Protein AF-A0A437UBS1-F1 (afdb_monomer_lite)

Organism: NCBI:txid996

pLDDT: mean 84.74, std 11.19, range [44.41, 96.62]

Structure (mmCIF, N/CA/C/O backbone):
data_AF-A0A437UBS1-F1
#
_entry.id   AF-A0A437UBS1-F1
#
loop_
_atom_site.group_PDB
_atom_site.id
_atom_site.type_symbol
_atom_site.label_atom_id
_atom_site.label_alt_id
_atom_site.label_comp_id
_atom_site.label_asym_id
_atom_site.label_entity_id
_atom_site.label_seq_id
_atom_site.pdbx_PDB_ins_code
_atom_site.Cartn_x
_atom_site.Cartn_y
_atom_site.Cartn_z
_atom_site.occupancy
_atom_site.B_iso_or_equiv
_atom_site.auth_seq_id
_atom_site.auth_comp_id
_atom_site.auth_asym_id
_atom_site.auth_atom_id
_atom_site.pdbx_PDB_model_num
ATOM 1 N N . MET A 1 1 ? -18.150 -0.972 -16.207 1.00 44.41 1 MET A N 1
ATOM 2 C CA . MET A 1 1 ? -17.020 -0.491 -15.389 1.00 44.41 1 MET A CA 1
ATOM 3 C C . MET A 1 1 ? -16.031 -1.635 -15.371 1.00 44.41 1 MET A C 1
ATOM 5 O O . MET A 1 1 ? -16.352 -2.654 -14.771 1.00 44.41 1 MET A O 1
ATOM 9 N N . ASP A 1 2 ? -14.942 -1.537 -16.131 1.00 49.62 2 ASP A N 1
ATOM 10 C CA . ASP A 1 2 ? -13.986 -2.641 -16.235 1.00 49.62 2 ASP A CA 1
ATOM 11 C C . ASP A 1 2 ? -13.382 -2.960 -14.874 1.00 49.62 2 ASP A C 1
ATOM 13 O O . ASP A 1 2 ? -13.049 -2.069 -14.085 1.00 49.62 2 ASP A O 1
ATOM 17 N N . LYS A 1 3 ? -13.318 -4.257 -14.583 1.00 54.78 3 LYS A N 1
ATOM 18 C CA . LYS A 1 3 ? -12.815 -4.792 -13.327 1.00 54.78 3 LYS A CA 1
ATOM 19 C C . LYS A 1 3 ? -11.299 -4.609 -13.337 1.00 54.78 3 LYS A C 1
ATOM 21 O O . LYS A 1 3 ? -10.592 -5.377 -13.973 1.00 54.78 3 LYS A O 1
ATOM 26 N N . ARG A 1 4 ? -10.807 -3.549 -12.695 1.00 62.44 4 ARG A N 1
ATOM 27 C CA . ARG A 1 4 ? -9.366 -3.371 -12.484 1.00 62.44 4 ARG A CA 1
ATOM 28 C C . ARG A 1 4 ? -8.885 -4.481 -11.559 1.00 62.44 4 ARG A C 1
ATOM 30 O O . ARG A 1 4 ? -9.463 -4.675 -10.490 1.00 62.44 4 ARG A O 1
ATOM 37 N N . GLU A 1 5 ? -7.864 -5.210 -11.982 1.00 74.75 5 GLU A N 1
ATOM 38 C CA . GLU A 1 5 ? -7.166 -6.155 -11.116 1.00 74.75 5 GLU A CA 1
ATOM 39 C C . GLU A 1 5 ? -6.030 -5.412 -10.416 1.00 74.75 5 GLU A C 1
ATOM 41 O O . GLU A 1 5 ? -5.330 -4.616 -11.039 1.00 74.75 5 GLU A O 1
ATOM 46 N N . TYR A 1 6 ? -5.876 -5.638 -9.115 1.00 75.19 6 TYR A N 1
ATOM 47 C CA . TYR A 1 6 ? -4.902 -4.963 -8.253 1.00 75.19 6 TYR A CA 1
ATOM 48 C C . TYR A 1 6 ? -3.834 -5.961 -7.821 1.00 75.19 6 TYR A C 1
ATOM 50 O O . TYR A 1 6 ? -4.126 -7.154 -7.709 1.00 75.19 6 TYR A O 1
ATOM 58 N N . LEU A 1 7 ? -2.625 -5.488 -7.509 1.00 74.75 7 LEU A N 1
ATOM 59 C CA . LEU A 1 7 ? -1.619 -6.353 -6.899 1.00 74.75 7 LEU A CA 1
ATOM 60 C C . LEU A 1 7 ? -2.097 -6.716 -5.495 1.00 74.75 7 LEU A C 1
ATOM 62 O O . LEU A 1 7 ? -2.261 -5.853 -4.632 1.00 74.75 7 LEU A O 1
ATOM 66 N N . ILE A 1 8 ? -2.354 -8.008 -5.299 1.00 62.69 8 ILE A N 1
ATOM 67 C CA . ILE A 1 8 ? -2.944 -8.573 -4.078 1.00 62.69 8 ILE A CA 1
ATOM 68 C C . ILE A 1 8 ? -1.925 -8.608 -2.926 1.00 62.69 8 ILE A C 1
ATOM 70 O O . ILE A 1 8 ? -2.296 -8.713 -1.762 1.00 62.69 8 ILE A O 1
ATOM 74 N N . SER A 1 9 ? -0.628 -8.482 -3.228 1.00 60.72 9 SER A N 1
ATOM 75 C CA . SER A 1 9 ? 0.445 -8.621 -2.245 1.00 60.72 9 SER A CA 1
ATOM 76 C C . SER A 1 9 ? 1.370 -7.412 -2.222 1.00 60.72 9 SER A C 1
ATOM 78 O O . SER A 1 9 ? 2.429 -7.422 -2.847 1.00 60.72 9 SER A O 1
ATOM 80 N N . LEU A 1 10 ? 0.971 -6.392 -1.463 1.00 67.25 10 LEU A N 1
ATOM 81 C CA . LEU A 1 10 ? 1.843 -5.298 -1.055 1.00 67.25 10 LEU A CA 1
ATOM 82 C C . LEU A 1 10 ? 1.634 -5.012 0.436 1.00 67.25 10 LEU A C 1
ATOM 84 O O . LEU A 1 10 ? 0.562 -4.589 0.867 1.00 67.25 10 LEU A O 1
ATOM 88 N N . GLN A 1 11 ? 2.643 -5.327 1.246 1.00 75.31 11 GLN A N 1
ATOM 89 C CA . GLN A 1 11 ? 2.664 -5.021 2.675 1.00 75.31 11 GLN A CA 1
ATOM 90 C C . GLN A 1 11 ? 3.216 -3.611 2.860 1.00 75.31 11 GLN A C 1
ATOM 92 O O . GLN A 1 11 ? 4.390 -3.379 2.592 1.00 75.31 11 GLN A O 1
ATOM 97 N N . PHE A 1 12 ? 2.383 -2.676 3.312 1.00 74.38 12 PHE A N 1
ATOM 98 C CA . PHE A 1 12 ? 2.774 -1.277 3.495 1.00 74.38 12 PHE A CA 1
ATOM 99 C C . PHE A 1 12 ? 3.091 -0.963 4.946 1.00 74.38 12 PHE A C 1
ATOM 101 O O . PHE A 1 12 ? 2.362 -1.403 5.822 1.00 74.38 12 PHE A O 1
ATOM 108 N N . GLU A 1 13 ? 4.123 -0.163 5.203 1.00 73.06 13 GLU A N 1
ATOM 109 C CA . GLU A 1 13 ? 4.471 0.288 6.552 1.00 73.06 13 GLU A CA 1
ATOM 110 C C . GLU A 1 13 ? 4.975 1.747 6.542 1.00 73.06 13 GLU A C 1
ATOM 112 O O . GLU A 1 13 ? 5.774 2.127 5.696 1.00 73.06 13 GLU A O 1
ATOM 117 N N . GLN A 1 14 ? 4.556 2.567 7.512 1.00 76.25 14 GLN A N 1
ATOM 118 C CA . GLN A 1 14 ? 5.210 3.843 7.861 1.00 76.25 14 GLN A CA 1
ATOM 119 C C . GLN A 1 14 ? 5.395 4.862 6.714 1.00 76.25 14 GLN A C 1
ATOM 121 O O . GLN A 1 14 ? 6.512 5.194 6.312 1.00 76.25 14 GLN A O 1
ATOM 126 N N . GLY A 1 15 ? 4.302 5.447 6.232 1.00 84.31 15 GLY A N 1
ATOM 127 C CA . GLY A 1 15 ? 4.327 6.648 5.388 1.00 84.31 15 GLY A CA 1
ATOM 128 C C . GLY A 1 15 ? 4.458 6.394 3.887 1.00 84.31 15 GLY A C 1
ATOM 129 O O . GLY A 1 15 ? 4.705 7.336 3.133 1.00 84.31 15 GLY A O 1
ATOM 130 N N . TRP A 1 16 ? 4.288 5.149 3.430 1.00 90.00 16 TRP A N 1
ATOM 131 C CA . TRP A 1 16 ? 4.137 4.882 2.000 1.00 90.00 16 TRP A CA 1
ATOM 132 C C . TRP A 1 16 ? 2.814 5.442 1.495 1.00 90.00 16 TRP A C 1
ATOM 134 O O . TRP A 1 16 ? 1.737 5.083 1.974 1.00 90.00 16 TRP A O 1
ATOM 144 N N . LYS A 1 17 ? 2.907 6.299 0.484 1.00 90.69 17 LYS A N 1
ATOM 145 C CA . LYS A 1 17 ? 1.791 6.741 -0.331 1.00 90.69 17 LYS A CA 1
ATOM 146 C C . LYS A 1 17 ? 1.780 5.969 -1.638 1.00 90.69 17 LYS A C 1
ATOM 148 O O . LYS A 1 17 ? 2.776 5.958 -2.356 1.00 90.69 17 LYS A O 1
ATOM 153 N N . ILE A 1 18 ? 0.642 5.364 -1.949 1.00 90.25 18 ILE A N 1
ATOM 154 C CA . ILE A 1 18 ? 0.444 4.608 -3.186 1.00 90.25 18 ILE A CA 1
ATOM 155 C C . ILE A 1 18 ? -0.094 5.555 -4.238 1.00 90.25 18 ILE A C 1
ATOM 157 O O . ILE A 1 18 ? -1.171 6.118 -4.063 1.00 90.25 18 ILE A O 1
ATOM 161 N N . ASP A 1 19 ? 0.640 5.742 -5.325 1.00 89.25 19 ASP A N 1
ATOM 162 C CA . ASP A 1 19 ? 0.172 6.548 -6.450 1.00 89.25 19 ASP A CA 1
ATOM 163 C C . ASP A 1 19 ? -0.547 5.656 -7.468 1.00 89.25 19 ASP A C 1
ATOM 165 O O . ASP A 1 19 ? -1.624 6.019 -7.945 1.00 89.25 19 ASP A O 1
ATOM 169 N N . MET A 1 20 ? -0.028 4.448 -7.708 1.00 88.12 20 MET A N 1
ATOM 170 C CA . MET A 1 20 ? -0.647 3.452 -8.578 1.00 88.12 20 MET A CA 1
ATOM 171 C C . MET A 1 20 ? -0.427 2.028 -8.070 1.00 88.12 20 MET A C 1
ATOM 173 O O . MET A 1 20 ? 0.636 1.686 -7.563 1.00 88.12 20 MET A O 1
ATOM 177 N N . ASN A 1 21 ? -1.445 1.187 -8.231 1.00 87.19 21 ASN A N 1
ATOM 178 C CA . ASN A 1 21 ? -1.373 -0.240 -7.950 1.00 87.19 21 ASN A CA 1
ATOM 179 C C . ASN A 1 21 ? -2.379 -0.963 -8.850 1.00 87.19 21 ASN A C 1
ATOM 181 O O . ASN A 1 21 ? -3.559 -1.029 -8.517 1.00 87.19 21 ASN A O 1
ATOM 185 N N . SER A 1 22 ? -1.926 -1.453 -9.996 1.00 81.50 22 SER A N 1
ATOM 186 C CA . SER A 1 22 ? -2.753 -2.146 -10.981 1.00 81.50 22 SER A CA 1
ATOM 187 C C . SER A 1 22 ? -1.988 -3.367 -11.482 1.00 81.50 22 SER A C 1
ATOM 189 O O . SER A 1 22 ? -0.846 -3.248 -11.893 1.00 81.50 22 SER A O 1
ATOM 191 N N . TYR A 1 23 ? -2.607 -4.541 -11.448 1.00 72.44 23 TYR A N 1
ATOM 192 C CA . TYR A 1 23 ? -2.041 -5.777 -11.994 1.00 72.44 23 TYR A CA 1
ATOM 193 C C . TYR A 1 23 ? -2.319 -5.900 -13.496 1.00 72.44 23 TYR A C 1
ATOM 195 O O . TYR A 1 23 ? -1.406 -6.163 -14.264 1.00 72.44 23 TYR A O 1
ATOM 203 N N . ASN A 1 24 ? -3.560 -5.622 -13.913 1.00 62.94 24 ASN A N 1
ATOM 204 C CA . ASN A 1 24 ? -3.992 -5.658 -15.311 1.00 62.94 24 ASN A CA 1
ATOM 205 C C . ASN A 1 24 ? -4.890 -4.453 -15.601 1.00 62.94 24 ASN A C 1
ATOM 207 O O . ASN A 1 24 ? -6.094 -4.468 -15.330 1.00 62.94 24 ASN A O 1
ATOM 211 N N . SER A 1 25 ? -4.316 -3.378 -16.135 1.00 53.47 25 SER A N 1
ATOM 212 C CA . SER A 1 25 ? -5.080 -2.227 -16.619 1.00 53.47 25 SER A CA 1
ATOM 213 C C . SER A 1 25 ? -5.035 -2.175 -18.143 1.00 53.47 25 SER A C 1
ATOM 215 O O . SER A 1 25 ? -4.226 -1.436 -18.689 1.00 53.47 25 SER A O 1
ATOM 217 N N . PHE A 1 26 ? -5.928 -2.917 -18.820 1.00 53.31 26 PHE A N 1
ATOM 218 C CA . PHE A 1 26 ? -6.042 -2.932 -20.297 1.00 53.31 26 PHE A CA 1
ATOM 219 C C . PHE A 1 26 ? -4.741 -3.415 -20.988 1.00 53.31 26 PHE A C 1
ATOM 221 O O . PHE A 1 26 ? -3.836 -3.784 -20.244 1.00 53.31 26 PHE A O 1
ATOM 228 N N . PRO A 1 27 ? -4.634 -3.601 -22.330 1.00 61.06 27 PRO A N 1
ATOM 229 C CA . PRO A 1 27 ? -3.419 -4.202 -22.897 1.00 61.06 27 PRO A CA 1
ATOM 230 C C . PRO A 1 27 ? -2.190 -3.463 -22.374 1.00 61.06 27 PRO A C 1
ATOM 232 O O . PRO A 1 27 ? -2.113 -2.240 -22.486 1.00 61.06 27 PRO A O 1
ATOM 235 N N . ILE A 1 28 ? -1.297 -4.203 -21.716 1.00 68.50 28 ILE A N 1
ATOM 236 C CA . ILE A 1 28 ? -0.088 -3.626 -21.151 1.00 68.50 28 ILE A CA 1
ATOM 237 C C . ILE A 1 28 ? 0.795 -3.281 -22.345 1.00 68.50 28 ILE A C 1
ATOM 239 O O . ILE A 1 28 ? 1.229 -4.167 -23.077 1.00 68.50 28 ILE A O 1
ATOM 243 N N . PHE A 1 29 ? 0.966 -1.987 -22.589 1.00 79.62 29 PHE A N 1
ATOM 244 C CA . PHE A 1 29 ? 1.855 -1.491 -23.627 1.00 79.62 29 PHE A CA 1
ATOM 245 C C . PHE A 1 29 ? 3.274 -1.407 -23.081 1.00 79.62 29 PHE A C 1
ATOM 247 O O . PHE A 1 29 ? 3.468 -1.282 -21.869 1.00 79.62 29 PHE A O 1
ATOM 254 N N . ASP A 1 30 ? 4.249 -1.410 -23.978 1.00 86.31 30 ASP A N 1
ATOM 255 C CA . ASP A 1 30 ? 5.637 -1.157 -23.618 1.00 86.31 30 ASP A CA 1
ATOM 256 C C . ASP A 1 30 ? 5.762 0.135 -22.794 1.00 86.31 30 ASP A C 1
ATOM 258 O O . ASP A 1 30 ? 5.140 1.156 -23.112 1.00 86.31 30 ASP A O 1
ATOM 262 N N . ASN A 1 31 ? 6.600 0.098 -21.760 1.00 87.06 31 ASN A N 1
ATOM 263 C CA . ASN A 1 31 ? 6.844 1.185 -20.803 1.00 87.06 31 ASN A CA 1
ATOM 264 C C . ASN A 1 31 ? 5.610 1.580 -19.961 1.00 87.06 31 ASN A C 1
ATOM 266 O O . ASN A 1 31 ? 5.375 2.756 -19.658 1.00 87.06 31 ASN A O 1
ATOM 270 N N . THR A 1 32 ? 4.772 0.608 -19.586 1.00 88.62 32 THR A N 1
ATOM 271 C CA . THR A 1 32 ? 3.604 0.857 -18.724 1.00 88.62 32 THR A CA 1
ATOM 272 C C . THR A 1 32 ? 3.967 0.682 -17.257 1.00 88.62 32 THR A C 1
ATOM 274 O O . THR A 1 32 ? 4.249 -0.424 -16.802 1.00 88.62 32 THR A O 1
ATOM 277 N N . ILE A 1 33 ? 3.858 1.749 -16.465 1.00 90.12 33 ILE A N 1
ATOM 278 C CA . ILE A 1 33 ? 3.947 1.638 -15.006 1.00 90.12 33 ILE A CA 1
ATOM 279 C C . ILE A 1 33 ? 2.697 0.903 -14.495 1.00 90.12 33 ILE A C 1
ATOM 281 O O . ILE A 1 33 ? 1.567 1.295 -14.781 1.00 90.12 33 ILE A O 1
ATOM 285 N N . VAL A 1 34 ? 2.897 -0.156 -13.712 1.00 89.06 34 VAL A N 1
ATOM 286 C CA . VAL A 1 34 ? 1.828 -0.976 -13.108 1.00 89.06 34 VAL A CA 1
ATOM 287 C C . VAL A 1 34 ? 1.730 -0.759 -11.596 1.00 89.06 34 VAL A C 1
ATOM 289 O O . VAL A 1 34 ? 0.669 -0.900 -10.988 1.00 89.06 34 VAL A O 1
ATOM 292 N N . PHE A 1 35 ? 2.818 -0.310 -10.976 1.00 91.50 35 PHE A N 1
ATOM 293 C CA . PHE A 1 35 ? 2.859 0.047 -9.565 1.00 91.50 35 PHE A CA 1
ATOM 294 C C . PHE A 1 35 ? 3.728 1.277 -9.354 1.00 91.50 35 PHE A C 1
ATOM 296 O O . PHE A 1 35 ? 4.799 1.370 -9.942 1.00 91.50 35 PHE A O 1
ATOM 303 N N . SER A 1 36 ? 3.313 2.179 -8.470 1.00 92.56 36 SER A N 1
ATOM 304 C CA . SER A 1 36 ? 4.178 3.234 -7.956 1.00 92.56 36 SER A CA 1
ATOM 305 C C . SER A 1 36 ? 3.788 3.644 -6.540 1.00 92.56 36 SER A C 1
ATOM 307 O O . SER A 1 36 ? 2.608 3.783 -6.195 1.00 92.56 36 SER A O 1
ATOM 309 N N . ALA A 1 37 ? 4.803 3.858 -5.711 1.00 93.19 37 ALA A N 1
ATOM 310 C CA . ALA A 1 37 ? 4.652 4.350 -4.356 1.00 93.19 37 ALA A CA 1
ATOM 311 C C . ALA A 1 37 ? 5.827 5.243 -3.960 1.00 93.19 37 ALA A C 1
ATOM 313 O O . ALA A 1 37 ? 6.960 5.045 -4.397 1.00 93.19 37 ALA A O 1
ATOM 314 N N . ASN A 1 38 ? 5.568 6.203 -3.078 1.00 92.25 38 ASN A N 1
ATOM 315 C CA . ASN A 1 38 ? 6.581 7.095 -2.528 1.00 92.25 38 ASN A CA 1
ATOM 316 C C . ASN A 1 38 ? 6.497 7.145 -1.004 1.00 92.25 38 ASN A C 1
ATOM 318 O O . ASN A 1 38 ? 5.420 7.064 -0.422 1.00 92.25 38 ASN A O 1
ATOM 322 N N . ASN A 1 39 ? 7.642 7.311 -0.355 1.00 90.81 39 ASN A N 1
ATOM 323 C CA . ASN A 1 39 ? 7.745 7.540 1.073 1.00 90.81 39 ASN A CA 1
ATOM 324 C C . ASN A 1 39 ? 8.583 8.796 1.311 1.00 90.81 39 ASN A C 1
ATOM 326 O O . ASN A 1 39 ? 9.814 8.788 1.218 1.00 90.81 39 ASN A O 1
ATOM 330 N N . LYS A 1 40 ? 7.897 9.897 1.623 1.00 85.75 40 LYS A N 1
ATOM 331 C CA . LYS A 1 40 ? 8.523 11.212 1.815 1.00 85.75 40 LYS A CA 1
ATOM 332 C C . LYS A 1 40 ? 9.273 11.339 3.138 1.00 85.75 40 LYS A C 1
ATOM 334 O O . LYS A 1 40 ? 10.094 12.240 3.264 1.00 85.75 40 LYS A O 1
ATOM 339 N N . ILE A 1 41 ? 9.018 10.451 4.100 1.00 84.88 41 ILE A N 1
ATOM 340 C CA . ILE A 1 41 ? 9.704 10.443 5.399 1.00 84.88 41 ILE A CA 1
ATOM 341 C C . ILE A 1 41 ? 11.153 9.980 5.214 1.00 84.88 41 ILE A C 1
ATOM 343 O O . ILE A 1 41 ? 12.081 10.569 5.773 1.00 84.88 41 ILE A O 1
ATOM 347 N N . ILE A 1 42 ? 11.354 8.957 4.380 1.00 87.62 42 ILE A N 1
ATOM 348 C CA . ILE A 1 42 ? 12.677 8.375 4.108 1.00 87.62 42 ILE A CA 1
ATOM 349 C C . ILE A 1 42 ? 13.255 8.761 2.740 1.00 87.62 42 ILE A C 1
ATOM 351 O O . ILE A 1 42 ? 14.405 8.431 2.464 1.00 87.62 42 ILE A O 1
ATOM 355 N N . GLY A 1 43 ? 12.497 9.480 1.906 1.00 89.81 43 GLY A N 1
ATOM 356 C CA . GLY A 1 43 ? 12.943 9.971 0.599 1.00 89.81 43 GLY A CA 1
ATOM 357 C C . GLY A 1 43 ? 13.175 8.858 -0.408 1.00 89.81 43 GLY A C 1
ATOM 358 O O . GLY A 1 43 ? 14.225 8.818 -1.048 1.00 89.81 43 GLY A O 1
ATOM 359 N N . LYS A 1 44 ? 12.216 7.938 -0.514 1.00 92.44 44 LYS A N 1
ATOM 360 C CA . LYS A 1 44 ? 12.271 6.826 -1.464 1.00 92.44 44 LYS A CA 1
ATOM 361 C C . LYS A 1 44 ? 11.046 6.807 -2.358 1.00 92.44 44 LYS A C 1
ATOM 363 O O . LYS A 1 44 ? 9.945 7.092 -1.895 1.00 92.44 44 LYS A O 1
ATOM 368 N N . GLU A 1 45 ? 11.235 6.399 -3.601 1.00 94.44 45 GLU A N 1
ATOM 369 C CA . GLU A 1 45 ? 10.152 6.013 -4.504 1.00 94.44 45 GLU A CA 1
ATOM 370 C C . GLU A 1 45 ? 10.441 4.615 -5.048 1.00 94.44 45 GLU A C 1
ATOM 372 O O . GLU A 1 45 ? 11.596 4.226 -5.227 1.00 94.44 45 GLU A O 1
ATOM 377 N N . LEU A 1 46 ? 9.384 3.847 -5.275 1.00 94.44 46 LEU A N 1
ATOM 378 C CA . LEU A 1 46 ? 9.434 2.531 -5.894 1.00 94.44 46 LEU A CA 1
ATOM 379 C C . LEU A 1 46 ? 8.410 2.517 -7.014 1.00 94.44 46 LEU A C 1
ATOM 381 O O . LEU A 1 46 ? 7.283 2.972 -6.813 1.00 94.44 46 LEU A O 1
ATOM 385 N N . TYR A 1 47 ? 8.769 1.967 -8.165 1.00 93.81 47 TYR A N 1
ATOM 386 C CA . TYR A 1 47 ? 7.793 1.692 -9.210 1.00 93.81 47 TYR A CA 1
ATOM 387 C C . TYR A 1 47 ? 8.147 0.417 -9.964 1.00 93.81 47 TYR A C 1
ATOM 389 O O . TYR A 1 47 ? 9.313 0.030 -10.039 1.00 93.81 47 TYR A O 1
ATOM 397 N N . ILE A 1 48 ? 7.114 -0.250 -10.470 1.00 93.62 48 ILE A N 1
ATOM 398 C CA . ILE A 1 48 ? 7.255 -1.373 -11.389 1.00 93.62 48 ILE A CA 1
ATOM 399 C C . ILE A 1 48 ? 6.724 -0.925 -12.738 1.00 93.62 48 ILE A C 1
ATOM 401 O O . ILE A 1 48 ? 5.590 -0.447 -12.829 1.00 93.62 48 ILE A O 1
ATOM 405 N N . GLU A 1 49 ? 7.540 -1.118 -13.759 1.00 93.00 49 GLU A N 1
ATOM 406 C CA . GLU A 1 49 ? 7.210 -0.866 -15.153 1.00 93.00 49 GLU A CA 1
ATOM 407 C C . GLU A 1 49 ? 7.220 -2.179 -15.926 1.00 93.00 49 GLU A C 1
ATOM 409 O O . GLU A 1 49 ? 8.091 -3.015 -15.707 1.00 93.00 49 GLU A O 1
ATOM 414 N N . PHE A 1 50 ? 6.234 -2.387 -16.790 1.00 92.25 50 PHE A N 1
ATOM 415 C CA . PHE A 1 50 ? 6.319 -3.383 -17.845 1.00 92.25 50 PHE A CA 1
ATOM 416 C C . PHE A 1 50 ? 7.054 -2.764 -19.029 1.00 92.25 50 PHE A C 1
ATOM 418 O O . PHE A 1 50 ? 6.559 -1.812 -19.628 1.00 92.25 50 PHE A O 1
ATOM 425 N N . GLU A 1 51 ? 8.221 -3.309 -19.342 1.00 92.44 51 GLU A N 1
ATOM 426 C CA . GLU A 1 51 ? 9.107 -2.823 -20.393 1.00 92.44 51 GLU A CA 1
ATOM 427 C C . GLU A 1 51 ? 8.629 -3.305 -21.770 1.00 92.44 51 GLU A C 1
ATOM 429 O O . GLU A 1 51 ? 8.312 -2.484 -22.622 1.00 92.44 51 GLU A O 1
ATOM 434 N N . ASN A 1 52 ? 8.568 -4.626 -21.982 1.00 91.06 52 ASN A N 1
ATOM 435 C CA . ASN A 1 52 ? 8.069 -5.308 -23.187 1.00 91.06 52 ASN A CA 1
ATOM 436 C C . ASN A 1 52 ? 8.023 -6.835 -22.956 1.00 91.06 52 ASN A C 1
ATOM 438 O O . ASN A 1 52 ? 8.414 -7.319 -21.895 1.00 91.06 52 ASN A O 1
ATOM 442 N N . GLU A 1 53 ? 7.586 -7.619 -23.946 1.00 89.94 53 GLU A N 1
ATOM 443 C CA . GLU A 1 53 ? 7.491 -9.089 -23.838 1.00 89.94 53 GLU A CA 1
ATOM 444 C C . GLU A 1 53 ? 8.845 -9.816 -23.687 1.00 89.94 53 GLU A C 1
ATOM 446 O O . GLU A 1 53 ? 8.876 -10.933 -23.171 1.00 89.94 53 GLU A O 1
ATOM 451 N N . GLU A 1 54 ? 9.961 -9.215 -24.116 1.00 91.50 54 GLU A N 1
ATOM 452 C CA . GLU A 1 54 ? 11.294 -9.832 -24.025 1.00 91.50 54 GLU A CA 1
ATOM 453 C C . GLU A 1 54 ? 11.930 -9.639 -22.640 1.00 91.50 54 GLU A C 1
ATOM 455 O O . GLU A 1 54 ? 12.605 -10.536 -22.131 1.00 91.50 54 GLU A O 1
ATOM 460 N N . ILE A 1 55 ? 11.717 -8.471 -22.025 1.00 91.38 55 ILE A N 1
ATOM 461 C CA . ILE A 1 55 ? 12.299 -8.088 -20.730 1.00 91.38 55 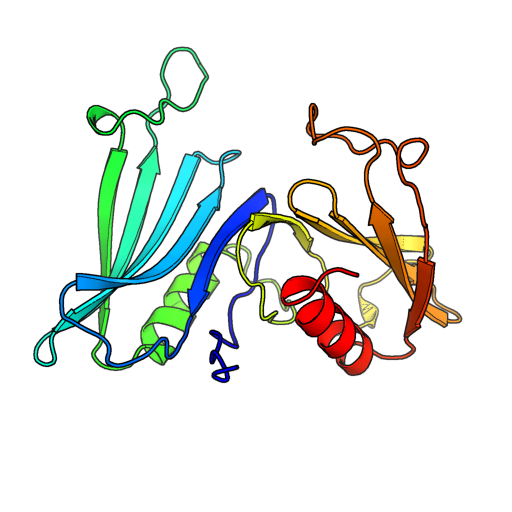ILE A CA 1
ATOM 462 C C . ILE A 1 55 ? 11.323 -8.348 -19.574 1.00 91.38 55 ILE A C 1
ATOM 464 O O . ILE A 1 55 ? 11.738 -8.738 -18.479 1.00 91.38 55 ILE A O 1
ATOM 468 N N . GLY A 1 56 ? 10.027 -8.160 -19.813 1.00 93.00 56 GLY A N 1
ATOM 469 C CA . GLY A 1 56 ? 8.971 -8.272 -18.817 1.00 93.00 56 GLY A CA 1
ATOM 470 C C . GLY A 1 56 ? 8.854 -7.029 -17.952 1.00 93.00 56 GLY A C 1
ATOM 471 O O . GLY A 1 56 ? 8.762 -5.911 -18.450 1.00 93.00 56 GLY A O 1
ATOM 472 N N . TYR A 1 57 ? 8.836 -7.231 -16.640 1.00 93.38 57 TYR A N 1
ATOM 473 C CA . TYR A 1 57 ? 8.685 -6.171 -15.657 1.00 93.38 57 TYR A CA 1
ATOM 474 C C . TYR A 1 57 ? 10.033 -5.785 -15.051 1.00 93.38 57 TYR A C 1
ATOM 476 O O . TYR A 1 57 ? 10.902 -6.632 -14.837 1.00 93.38 57 TYR A O 1
ATOM 484 N N . ILE A 1 58 ? 10.185 -4.516 -14.688 1.00 95.62 58 ILE A N 1
ATOM 485 C CA . ILE A 1 58 ? 11.363 -3.977 -14.015 1.00 95.62 58 ILE A CA 1
ATOM 486 C C . ILE A 1 58 ? 10.919 -3.240 -12.754 1.00 95.62 58 ILE A C 1
ATOM 488 O O . ILE A 1 58 ? 10.046 -2.377 -12.795 1.00 95.62 58 ILE A O 1
ATOM 492 N N . LEU A 1 59 ? 11.534 -3.579 -11.621 1.00 95.69 59 LEU A N 1
ATOM 493 C CA . LEU A 1 59 ? 11.386 -2.860 -10.359 1.00 95.69 59 LEU A CA 1
ATOM 494 C C . LEU A 1 59 ? 12.513 -1.836 -10.219 1.00 95.69 59 LEU A C 1
ATOM 496 O O . LEU A 1 59 ? 13.695 -2.193 -10.166 1.00 95.69 59 LEU A O 1
ATOM 500 N N . TYR A 1 60 ? 12.131 -0.576 -10.058 1.00 96.44 60 TYR A N 1
ATOM 501 C CA . TYR A 1 60 ? 13.037 0.533 -9.804 1.00 96.44 60 TYR A CA 1
ATOM 502 C C . TYR A 1 60 ? 12.920 1.035 -8.364 1.00 96.44 60 TYR A C 1
ATOM 504 O O . TYR A 1 60 ? 11.833 1.094 -7.787 1.00 96.44 60 TYR A O 1
ATOM 512 N N . GLU A 1 61 ? 14.056 1.441 -7.798 1.00 96.06 61 GLU A N 1
ATOM 513 C CA . GLU A 1 61 ? 14.163 2.190 -6.546 1.00 96.06 61 GLU A CA 1
ATOM 514 C C . GLU A 1 61 ? 14.822 3.536 -6.821 1.00 96.06 61 GLU A C 1
ATOM 516 O O . GLU A 1 61 ? 15.969 3.614 -7.269 1.00 96.06 61 GLU A O 1
ATOM 521 N N . ILE A 1 62 ? 14.098 4.606 -6.510 1.00 95.50 62 ILE A N 1
ATOM 522 C CA . ILE A 1 62 ? 14.594 5.970 -6.607 1.00 95.50 62 ILE A CA 1
ATOM 523 C C . ILE A 1 62 ? 14.920 6.461 -5.203 1.00 95.50 62 ILE A C 1
ATOM 525 O O . ILE A 1 62 ? 14.062 6.476 -4.317 1.00 95.50 62 ILE A O 1
ATOM 529 N N . LEU A 1 63 ? 16.160 6.903 -5.004 1.00 94.31 63 LEU A N 1
ATOM 530 C CA . LEU A 1 63 ? 16.569 7.607 -3.792 1.00 94.31 63 LEU A CA 1
ATOM 531 C C . LEU A 1 63 ? 16.547 9.113 -4.046 1.00 94.31 63 LEU A C 1
ATOM 533 O O . LEU A 1 63 ? 17.124 9.593 -5.023 1.00 94.31 63 LEU A O 1
ATOM 537 N N . ILE A 1 64 ? 15.912 9.859 -3.146 1.00 91.56 64 ILE A N 1
ATOM 538 C CA . ILE A 1 64 ? 15.770 11.309 -3.256 1.00 91.56 64 ILE A CA 1
ATOM 539 C C . ILE A 1 64 ? 16.849 11.983 -2.413 1.00 91.56 64 ILE A C 1
ATOM 541 O O . ILE A 1 64 ? 16.931 11.784 -1.196 1.00 91.56 64 ILE A O 1
ATOM 545 N N . ARG A 1 65 ? 17.687 12.804 -3.050 1.00 89.62 65 ARG A N 1
ATOM 546 C CA . ARG A 1 65 ? 18.726 13.559 -2.345 1.00 89.62 65 ARG A CA 1
ATOM 547 C C . ARG A 1 65 ? 18.111 14.595 -1.411 1.00 89.62 65 ARG A C 1
ATOM 549 O O . ARG A 1 65 ? 17.070 15.195 -1.684 1.00 89.62 65 ARG A O 1
ATOM 556 N N . ARG A 1 66 ? 18.800 14.821 -0.293 1.00 86.50 66 ARG A N 1
ATOM 557 C CA . ARG A 1 66 ? 18.494 15.927 0.612 1.00 86.50 66 ARG A CA 1
ATOM 558 C C . ARG A 1 66 ? 19.289 17.161 0.218 1.00 86.50 66 ARG A C 1
ATOM 560 O O . ARG A 1 66 ? 20.484 17.061 -0.040 1.00 86.50 66 ARG A O 1
ATOM 567 N N . ASP A 1 67 ? 18.627 18.304 0.266 1.00 83.38 67 ASP A N 1
ATOM 568 C CA . ASP A 1 67 ? 19.243 19.623 0.249 1.00 83.38 67 ASP A CA 1
ATOM 569 C C . ASP A 1 67 ? 18.681 20.435 1.423 1.00 83.38 67 ASP A C 1
ATOM 571 O O . ASP A 1 67 ? 17.480 20.399 1.695 1.00 83.38 67 ASP A O 1
ATOM 575 N N . ASN A 1 68 ? 19.549 21.113 2.176 1.00 83.62 68 ASN A N 1
ATOM 576 C CA . ASN A 1 68 ? 19.173 21.902 3.357 1.00 83.62 68 ASN A CA 1
ATOM 577 C C . ASN A 1 68 ? 18.195 21.178 4.313 1.00 83.62 68 ASN A C 1
ATOM 579 O O . ASN A 1 68 ? 17.170 21.728 4.720 1.00 83.62 68 ASN A O 1
ATOM 583 N N . PHE A 1 69 ? 18.508 19.922 4.657 1.00 81.00 69 PHE A N 1
ATOM 584 C CA . PHE A 1 69 ? 17.707 19.042 5.529 1.00 81.00 69 PHE A CA 1
ATOM 585 C C . PHE A 1 69 ? 16.303 18.678 5.012 1.00 81.00 69 PHE A C 1
ATOM 587 O O . PHE A 1 69 ? 15.519 18.082 5.750 1.00 81.00 69 PHE A O 1
ATOM 594 N N . LYS A 1 70 ? 15.984 18.967 3.748 1.00 82.44 70 LYS A N 1
ATOM 595 C CA . LYS A 1 70 ? 14.712 18.611 3.107 1.00 82.44 70 LYS A CA 1
ATOM 596 C C . LYS A 1 70 ? 14.964 17.725 1.895 1.00 82.44 70 LYS A C 1
ATOM 598 O O . LYS A 1 70 ? 15.997 17.842 1.246 1.00 82.44 70 LYS A O 1
ATOM 603 N N . PHE A 1 71 ? 14.035 16.826 1.583 1.00 83.69 71 PHE A N 1
ATOM 604 C CA . PHE A 1 71 ? 14.108 16.073 0.332 1.00 83.69 71 PHE A CA 1
ATOM 605 C C . PHE A 1 71 ? 13.846 17.005 -0.849 1.00 83.69 71 PHE A C 1
ATOM 607 O O . PHE A 1 71 ? 12.860 17.746 -0.850 1.00 83.69 71 PHE A O 1
ATOM 614 N N . ASN A 1 72 ? 14.743 16.975 -1.831 1.00 84.94 72 ASN A N 1
ATOM 615 C CA . ASN A 1 72 ? 14.604 17.722 -3.068 1.00 84.94 72 ASN A CA 1
ATOM 616 C C . ASN A 1 72 ? 13.978 16.809 -4.126 1.00 84.94 72 ASN A C 1
ATOM 618 O O . ASN A 1 72 ? 14.626 15.891 -4.615 1.00 84.94 72 ASN A O 1
ATOM 622 N N . PHE A 1 73 ? 12.714 17.059 -4.461 1.00 79.94 73 PHE A N 1
ATOM 623 C CA . PHE A 1 73 ? 11.942 16.230 -5.392 1.00 79.94 73 PHE A CA 1
ATOM 624 C C . PHE A 1 73 ? 12.156 16.604 -6.869 1.00 79.94 73 PHE A C 1
ATOM 626 O O . PHE A 1 73 ? 11.457 16.076 -7.730 1.00 79.94 73 PHE A O 1
ATOM 633 N N . ASN A 1 74 ? 13.107 17.492 -7.176 1.00 87.25 74 ASN A N 1
ATOM 634 C CA . ASN A 1 74 ? 13.504 17.781 -8.552 1.00 87.25 74 ASN A CA 1
ATOM 635 C C . ASN A 1 74 ? 14.162 16.550 -9.198 1.00 87.25 74 ASN A C 1
ATOM 637 O O . ASN A 1 74 ? 14.871 15.803 -8.523 1.00 87.25 74 ASN A O 1
ATOM 641 N N . GLU A 1 75 ? 13.996 16.383 -10.512 1.00 83.25 75 GLU A N 1
ATOM 642 C CA . GLU A 1 75 ? 14.532 15.231 -11.257 1.00 83.25 75 GLU A CA 1
ATOM 643 C C . GLU A 1 75 ? 16.047 15.044 -11.083 1.00 83.25 75 GLU A C 1
ATOM 645 O O . GLU A 1 75 ? 16.499 13.943 -10.786 1.00 83.25 75 GLU A O 1
ATOM 650 N N . ASP A 1 76 ? 16.836 16.122 -11.115 1.00 86.88 76 ASP A N 1
ATOM 651 C CA . ASP A 1 76 ? 18.299 16.054 -10.937 1.00 86.88 76 ASP A CA 1
ATOM 652 C C . ASP A 1 76 ? 18.737 15.553 -9.546 1.00 86.88 76 ASP A C 1
ATOM 654 O O . ASP A 1 76 ? 19.899 15.212 -9.313 1.00 86.88 76 ASP A O 1
ATOM 658 N N . SER A 1 77 ? 17.814 15.541 -8.581 1.00 85.81 77 SER A N 1
ATOM 659 C CA . SER A 1 77 ? 18.046 15.057 -7.216 1.00 85.81 77 SER A CA 1
ATOM 660 C C . SER A 1 77 ? 17.657 13.593 -7.025 1.00 85.81 77 SER A C 1
ATOM 662 O O . SER A 1 77 ? 17.853 13.052 -5.932 1.00 85.81 77 SER A O 1
ATOM 664 N N . ARG A 1 78 ? 17.133 12.940 -8.065 1.00 91.69 78 ARG A N 1
ATOM 665 C CA . ARG A 1 78 ? 16.717 11.540 -8.049 1.00 91.69 78 ARG A CA 1
ATOM 666 C C . ARG A 1 78 ? 17.860 10.642 -8.508 1.00 91.69 78 ARG A C 1
ATOM 668 O O . ARG A 1 78 ? 18.482 10.863 -9.541 1.00 91.69 78 ARG A O 1
ATOM 675 N N . ILE A 1 79 ? 18.146 9.611 -7.720 1.00 92.81 79 ILE A N 1
ATOM 676 C CA . ILE A 1 79 ? 19.097 8.557 -8.078 1.00 92.81 79 ILE A CA 1
ATOM 677 C C . ILE A 1 79 ? 18.287 7.311 -8.411 1.00 92.81 79 ILE A C 1
ATOM 679 O O . ILE A 1 79 ? 17.734 6.681 -7.509 1.00 92.81 79 ILE A O 1
ATOM 683 N N . TYR A 1 80 ? 18.230 6.978 -9.695 1.00 93.69 80 TYR A N 1
ATOM 684 C CA . TYR A 1 80 ? 17.506 5.825 -10.217 1.00 93.69 80 TYR A CA 1
ATOM 685 C C . TYR A 1 80 ? 18.358 4.561 -10.102 1.00 93.69 80 TYR A C 1
ATOM 687 O O . TYR A 1 80 ? 19.482 4.521 -10.601 1.00 93.69 80 TYR A O 1
ATOM 695 N N . ASN A 1 81 ? 17.816 3.524 -9.467 1.00 95.62 81 ASN A N 1
ATOM 696 C CA . ASN A 1 81 ? 18.446 2.213 -9.377 1.00 95.62 81 ASN A CA 1
ATOM 697 C C . ASN A 1 81 ? 17.486 1.143 -9.893 1.00 95.62 81 ASN A C 1
ATOM 699 O O . ASN A 1 81 ? 16.362 1.025 -9.406 1.00 95.62 81 ASN A O 1
ATOM 703 N N . THR A 1 82 ? 17.947 0.322 -10.831 1.00 96.06 82 THR A N 1
ATOM 704 C CA . THR A 1 82 ? 17.259 -0.923 -11.182 1.00 96.06 82 THR A CA 1
ATOM 705 C C . THR A 1 82 ? 17.513 -1.943 -10.078 1.00 96.06 82 THR A C 1
ATOM 707 O O . THR A 1 82 ? 18.661 -2.273 -9.784 1.00 96.06 82 THR A O 1
ATOM 710 N N . VAL A 1 83 ? 16.446 -2.429 -9.444 1.00 95.75 83 VAL A N 1
ATOM 711 C CA . VAL A 1 83 ? 16.536 -3.419 -8.361 1.00 95.75 83 VAL A CA 1
ATOM 712 C C . VAL A 1 83 ? 16.546 -4.829 -8.936 1.00 95.75 83 VAL A C 1
ATOM 714 O O . VAL A 1 83 ? 17.372 -5.651 -8.546 1.00 95.75 83 VAL A O 1
ATOM 717 N N . SER A 1 84 ? 15.617 -5.112 -9.845 1.00 94.75 84 SER A N 1
ATOM 718 C CA . SER A 1 84 ? 15.464 -6.417 -10.486 1.00 94.75 84 SER A CA 1
ATOM 719 C C . SER A 1 84 ? 14.544 -6.313 -11.697 1.00 94.75 84 SER A C 1
ATOM 721 O O . SER A 1 84 ? 13.691 -5.427 -11.743 1.00 94.75 84 SER A O 1
ATOM 723 N N . SER A 1 85 ? 14.665 -7.258 -12.622 1.00 95.31 85 SER A N 1
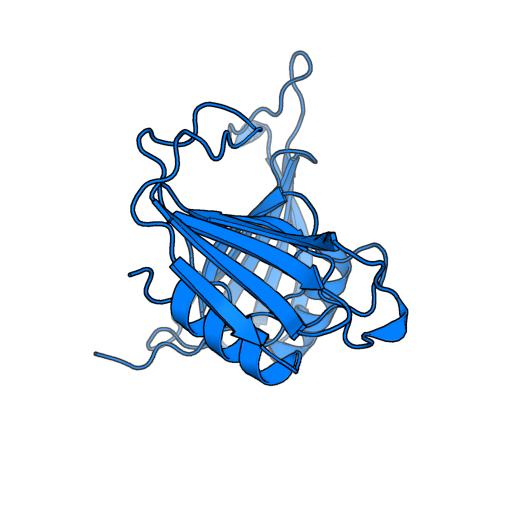ATOM 724 C CA . SER A 1 85 ? 13.709 -7.490 -13.703 1.00 95.31 85 SER A CA 1
ATOM 725 C C . SER A 1 85 ? 13.270 -8.953 -13.719 1.00 95.31 85 SER A C 1
ATOM 727 O O . SER A 1 85 ? 14.029 -9.831 -13.304 1.00 95.31 85 SER A O 1
ATOM 729 N N . ASP A 1 86 ? 12.033 -9.208 -14.137 1.00 94.19 86 ASP A N 1
ATOM 730 C CA . ASP A 1 86 ? 11.477 -10.555 -14.267 1.00 94.19 86 ASP A CA 1
ATOM 731 C C . ASP A 1 86 ? 10.286 -10.550 -15.238 1.00 94.19 86 ASP A C 1
ATOM 733 O O . ASP A 1 86 ? 9.472 -9.625 -15.234 1.00 94.19 86 ASP A O 1
ATOM 737 N N . LEU A 1 87 ? 10.142 -11.613 -16.030 1.00 91.44 87 LEU A N 1
ATOM 738 C CA . LEU A 1 87 ? 8.957 -11.840 -16.866 1.00 91.44 87 LEU A CA 1
ATOM 739 C C . LEU A 1 87 ? 7.702 -12.086 -16.017 1.00 91.44 87 LEU A C 1
ATOM 741 O O . LEU A 1 87 ? 6.587 -11.798 -16.446 1.00 91.44 87 LEU A O 1
ATOM 745 N N . ASN A 1 88 ? 7.876 -12.612 -14.804 1.00 87.56 88 ASN A N 1
ATOM 746 C CA . ASN A 1 88 ? 6.814 -12.858 -13.848 1.00 87.56 88 ASN A CA 1
ATOM 747 C C . ASN A 1 88 ? 6.778 -11.771 -12.764 1.00 87.56 88 ASN A C 1
ATOM 749 O O . ASN A 1 88 ? 7.617 -11.722 -11.859 1.00 87.56 88 ASN A O 1
ATOM 753 N N . LEU A 1 89 ? 5.723 -10.959 -12.802 1.00 86.56 89 LEU A N 1
ATOM 754 C CA . LEU A 1 89 ? 5.467 -9.901 -11.832 1.00 86.56 89 LEU A CA 1
ATOM 755 C C . LEU A 1 89 ? 5.459 -10.398 -10.374 1.00 86.56 89 LEU A C 1
ATOM 757 O O . LEU A 1 89 ? 5.971 -9.704 -9.496 1.00 86.56 89 LEU A O 1
ATOM 761 N N . ASP A 1 90 ? 4.976 -11.613 -10.096 1.00 85.00 90 ASP A N 1
ATOM 762 C CA . ASP A 1 90 ? 4.915 -12.163 -8.732 1.00 85.00 90 ASP A CA 1
ATOM 763 C C . ASP A 1 90 ? 6.297 -12.293 -8.075 1.00 85.00 90 ASP A C 1
ATOM 765 O O . ASP A 1 90 ? 6.432 -12.194 -6.849 1.00 85.00 90 ASP A O 1
ATOM 769 N N . ASN A 1 91 ? 7.348 -12.496 -8.872 1.00 87.00 91 ASN A N 1
ATOM 770 C CA . ASN A 1 91 ? 8.714 -12.533 -8.361 1.00 87.00 91 ASN A CA 1
ATOM 771 C C . ASN A 1 91 ? 9.180 -11.140 -7.930 1.00 87.00 91 ASN A C 1
ATOM 773 O O . ASN A 1 91 ? 9.781 -11.001 -6.860 1.00 87.00 91 ASN A O 1
ATOM 777 N N . LEU A 1 92 ? 8.834 -10.099 -8.695 1.00 89.75 92 LEU A N 1
ATOM 778 C CA . LEU A 1 92 ? 9.115 -8.717 -8.310 1.00 89.75 92 LEU A CA 1
ATOM 779 C C . LEU A 1 92 ? 8.315 -8.291 -7.082 1.00 89.75 92 LEU A C 1
ATOM 781 O O . LEU A 1 92 ? 8.853 -7.566 -6.248 1.00 89.75 92 LEU A O 1
ATOM 785 N N . LEU A 1 93 ? 7.082 -8.779 -6.908 1.00 86.62 93 LEU A N 1
ATOM 786 C CA . LEU A 1 93 ? 6.270 -8.473 -5.725 1.00 86.62 93 LEU A CA 1
ATOM 787 C C . LEU A 1 93 ? 6.931 -8.935 -4.427 1.00 86.62 93 LEU A C 1
ATOM 789 O O . LEU A 1 93 ? 6.879 -8.228 -3.423 1.00 86.62 93 LEU A O 1
ATOM 793 N N . LYS A 1 94 ? 7.618 -10.082 -4.427 1.00 86.12 94 LYS A N 1
ATOM 794 C CA . LYS A 1 94 ? 8.386 -10.539 -3.255 1.00 86.12 94 LYS A CA 1
ATOM 795 C C . LYS A 1 94 ? 9.516 -9.566 -2.910 1.00 86.12 94 LYS A C 1
ATOM 797 O O . LYS A 1 94 ? 9.724 -9.260 -1.736 1.00 86.12 94 LYS A O 1
ATOM 802 N N . THR A 1 95 ? 10.233 -9.070 -3.916 1.00 89.81 95 THR A N 1
ATOM 803 C CA . THR A 1 95 ? 11.310 -8.083 -3.734 1.00 89.81 95 THR A CA 1
ATOM 804 C C . THR A 1 95 ? 10.758 -6.733 -3.284 1.00 89.81 95 THR A C 1
ATOM 806 O O . THR A 1 95 ? 11.278 -6.135 -2.342 1.00 89.81 95 THR A O 1
ATOM 809 N N . LEU A 1 96 ? 9.669 -6.282 -3.904 1.00 89.88 96 LEU A N 1
ATOM 810 C CA . LEU A 1 96 ? 8.967 -5.054 -3.557 1.00 89.88 96 LEU A CA 1
ATOM 811 C C . LEU A 1 96 ? 8.466 -5.089 -2.107 1.00 89.88 96 LEU A C 1
ATOM 813 O O . LEU A 1 96 ? 8.718 -4.153 -1.351 1.00 89.88 96 LEU A O 1
ATOM 817 N N . ASN A 1 97 ? 7.862 -6.200 -1.680 1.00 87.31 97 ASN A N 1
ATOM 818 C CA . ASN A 1 97 ? 7.433 -6.398 -0.295 1.00 87.31 97 ASN A CA 1
ATOM 819 C C . ASN A 1 97 ? 8.590 -6.249 0.694 1.00 87.31 97 ASN A C 1
ATOM 821 O O . ASN A 1 97 ? 8.444 -5.542 1.682 1.00 87.31 97 ASN A O 1
ATOM 825 N N . LYS A 1 98 ? 9.768 -6.817 0.409 1.00 86.75 98 LYS A N 1
ATOM 826 C CA . LYS A 1 98 ? 10.953 -6.633 1.266 1.00 86.75 98 LYS A CA 1
ATOM 827 C C . LYS A 1 98 ? 11.454 -5.188 1.310 1.00 86.75 98 LYS A C 1
ATOM 829 O O . LYS A 1 98 ? 12.052 -4.779 2.299 1.00 86.75 98 LYS A O 1
ATOM 834 N N . LYS A 1 99 ? 11.258 -4.411 0.241 1.00 88.81 99 LYS A N 1
ATOM 835 C CA . LYS A 1 99 ? 11.641 -2.991 0.205 1.00 88.81 99 LYS A CA 1
ATOM 836 C C . LY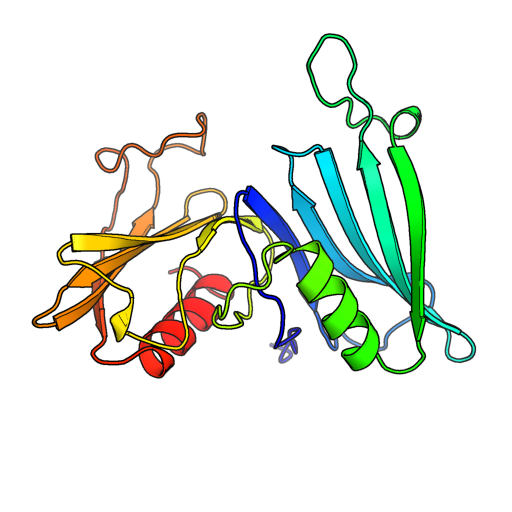S A 1 99 ? 10.695 -2.115 1.027 1.00 88.81 99 LYS A C 1
ATOM 838 O O . LYS A 1 99 ? 11.154 -1.151 1.639 1.00 88.81 99 LYS A O 1
ATOM 843 N N . ILE A 1 100 ? 9.405 -2.446 1.036 1.00 87.56 100 ILE A N 1
ATOM 844 C CA . ILE A 1 100 ? 8.362 -1.680 1.728 1.00 87.56 100 ILE A CA 1
ATOM 845 C C . ILE A 1 100 ? 8.230 -2.116 3.200 1.00 87.56 100 ILE A C 1
ATOM 847 O O . ILE A 1 100 ? 8.196 -1.253 4.074 1.00 87.56 100 ILE A O 1
ATOM 851 N N . ASN A 1 101 ? 8.238 -3.423 3.477 1.00 85.50 101 ASN A N 1
ATOM 852 C CA . ASN A 1 101 ? 8.239 -4.050 4.804 1.00 85.50 101 ASN A CA 1
ATOM 853 C C . ASN A 1 101 ? 9.646 -4.583 5.141 1.00 85.50 101 ASN A C 1
ATOM 855 O O . ASN A 1 101 ? 9.899 -5.786 5.213 1.00 85.50 101 ASN A O 1
ATOM 859 N N . TYR A 1 102 ? 10.598 -3.667 5.306 1.00 78.06 102 TYR A N 1
ATOM 860 C CA . TYR A 1 102 ? 12.015 -4.005 5.491 1.00 78.06 102 TYR A CA 1
ATOM 861 C C . TYR A 1 102 ? 12.331 -4.671 6.842 1.00 78.06 102 TYR A C 1
ATOM 863 O O . TYR A 1 102 ? 13.409 -5.242 7.001 1.00 78.06 102 TYR A O 1
ATOM 871 N N . ASN A 1 103 ? 11.405 -4.610 7.801 1.00 81.69 103 ASN A N 1
ATOM 872 C CA . ASN A 1 103 ? 11.516 -5.265 9.105 1.00 81.69 103 ASN A CA 1
ATOM 873 C C . ASN A 1 103 ? 11.014 -6.722 9.091 1.00 81.69 103 ASN A C 1
ATOM 875 O O . ASN A 1 103 ? 11.023 -7.365 10.138 1.00 81.69 103 ASN A O 1
ATOM 879 N N . ASP A 1 104 ? 10.565 -7.229 7.933 1.00 81.62 104 ASP A N 1
ATOM 880 C CA . ASP A 1 104 ? 10.014 -8.582 7.749 1.00 81.62 104 ASP A CA 1
ATOM 881 C C . ASP A 1 104 ? 8.898 -8.913 8.757 1.00 81.62 104 ASP A C 1
ATOM 883 O O . ASP A 1 104 ? 8.784 -10.015 9.298 1.00 81.62 104 ASP A O 1
ATOM 887 N N . LEU A 1 105 ? 8.063 -7.911 9.048 1.00 84.06 105 LEU A N 1
ATOM 888 C CA . LEU A 1 105 ? 6.927 -8.074 9.944 1.00 84.06 105 LEU A CA 1
ATOM 889 C C . LEU A 1 105 ? 5.895 -9.002 9.296 1.00 84.06 105 LEU A C 1
ATOM 891 O O . LEU A 1 105 ? 5.632 -8.917 8.095 1.00 84.06 105 LEU A O 1
ATOM 895 N N . ASN A 1 106 ? 5.242 -9.858 10.088 1.00 86.06 106 ASN A N 1
ATOM 896 C CA . ASN A 1 106 ? 4.199 -10.768 9.597 1.00 86.06 106 ASN A CA 1
ATOM 897 C C . ASN A 1 106 ? 2.855 -10.044 9.369 1.00 86.06 106 ASN A C 1
ATOM 899 O O . ASN A 1 106 ? 1.834 -10.377 9.979 1.00 86.06 106 ASN A O 1
ATOM 903 N N . LEU A 1 107 ? 2.886 -9.015 8.524 1.00 85.94 107 LEU A N 1
ATOM 904 C CA . LEU A 1 107 ? 1.755 -8.162 8.196 1.00 85.94 107 LEU A CA 1
ATOM 905 C C . LEU A 1 107 ? 0.820 -8.833 7.189 1.00 85.94 107 LEU A C 1
ATOM 907 O O . LEU A 1 107 ? 1.206 -9.679 6.371 1.00 85.94 107 LEU A O 1
ATOM 911 N N . VAL A 1 108 ? -0.430 -8.411 7.232 1.00 85.62 108 VAL A N 1
ATOM 912 C CA . VAL A 1 108 ? -1.449 -8.728 6.249 1.00 85.62 108 VAL A CA 1
ATOM 913 C C . VAL A 1 108 ? -1.178 -7.908 4.987 1.00 85.62 108 VAL A C 1
ATOM 915 O O . VAL A 1 108 ? -0.828 -6.728 5.053 1.00 85.62 108 VAL A O 1
ATOM 918 N N . GLY A 1 109 ? -1.275 -8.560 3.828 1.00 80.88 109 GLY A N 1
ATOM 919 C CA . GLY A 1 109 ? -1.217 -7.873 2.539 1.00 80.88 109 GLY A CA 1
ATOM 920 C C . GLY A 1 109 ? -2.539 -7.160 2.273 1.00 80.88 109 GLY A C 1
ATOM 921 O O . GLY A 1 109 ? -3.588 -7.698 2.614 1.00 80.88 109 GLY A O 1
ATOM 922 N N . LEU A 1 110 ? -2.481 -5.966 1.683 1.00 83.31 110 LEU A N 1
ATOM 923 C CA . LEU A 1 110 ? -3.665 -5.161 1.386 1.00 83.31 110 LEU A CA 1
ATOM 924 C C . LEU A 1 110 ? -3.640 -4.681 -0.063 1.00 83.31 110 LEU A C 1
ATOM 926 O O . LEU A 1 110 ? -2.644 -4.115 -0.525 1.00 83.31 110 LEU A O 1
ATOM 930 N N . LYS A 1 111 ? -4.773 -4.793 -0.755 1.00 85.31 111 LYS A N 1
ATOM 931 C CA . LYS A 1 111 ? -5.016 -4.064 -2.004 1.00 85.31 111 LYS A CA 1
ATOM 932 C C . LYS A 1 111 ? -5.361 -2.615 -1.689 1.00 85.31 111 LYS A C 1
ATOM 934 O O . LYS A 1 111 ? -6.492 -2.271 -1.360 1.00 85.31 111 LYS A O 1
ATOM 939 N N . VAL A 1 112 ? -4.364 -1.751 -1.831 1.00 84.88 112 VAL A N 1
ATOM 940 C CA . VAL A 1 112 ? -4.532 -0.298 -1.727 1.00 84.88 112 VAL A CA 1
ATOM 941 C C . VAL A 1 112 ? -4.420 0.307 -3.117 1.00 84.88 112 VAL A C 1
ATOM 943 O O . VAL A 1 112 ? -3.433 0.065 -3.812 1.00 84.88 112 VAL A O 1
ATOM 946 N N . TYR A 1 113 ? -5.404 1.108 -3.522 1.00 82.75 113 TYR A N 1
ATOM 947 C CA . TYR A 1 113 ? -5.399 1.781 -4.818 1.00 82.75 113 TYR A CA 1
ATOM 948 C C . TYR A 1 113 ? -5.319 3.295 -4.656 1.00 82.75 113 TYR A C 1
ATOM 950 O O . TYR A 1 113 ? -6.279 3.877 -4.173 1.00 82.75 113 TYR A O 1
ATOM 958 N N . GLY A 1 114 ? -4.228 3.904 -5.135 1.00 81.25 114 GLY A N 1
ATOM 959 C CA . GLY A 1 114 ? -4.091 5.336 -5.444 1.00 81.25 114 GLY A CA 1
ATOM 960 C C . GLY A 1 114 ? -4.372 6.342 -4.313 1.00 81.25 114 GLY A C 1
ATOM 961 O O . GLY A 1 114 ? -5.340 6.258 -3.574 1.00 81.25 114 GLY A O 1
ATOM 962 N N . GLY A 1 115 ? -3.561 7.387 -4.187 1.00 85.12 115 GLY A N 1
ATOM 963 C CA . GLY A 1 115 ? -3.801 8.526 -3.290 1.00 85.12 115 GLY A CA 1
ATOM 964 C C . GLY A 1 115 ? -3.799 8.232 -1.782 1.00 85.12 115 GLY A C 1
ATOM 965 O O . GLY A 1 115 ? -3.828 9.184 -1.004 1.00 85.12 115 GLY A O 1
ATOM 966 N N . TRP A 1 116 ? -3.746 6.968 -1.365 1.00 89.88 116 TRP A N 1
ATOM 967 C CA . TRP A 1 116 ? -3.709 6.563 0.035 1.00 89.88 116 TRP A CA 1
ATOM 968 C C . TRP A 1 116 ? -2.289 6.584 0.574 1.00 89.88 116 TRP A C 1
ATOM 970 O O . TRP A 1 116 ? -1.393 5.941 0.033 1.00 89.88 116 TRP A O 1
ATOM 980 N N . GLU A 1 117 ? -2.109 7.322 1.658 1.00 89.56 117 GLU A N 1
ATOM 981 C CA . GLU A 1 117 ? -0.925 7.322 2.500 1.00 89.56 117 GLU A CA 1
ATOM 982 C C . GLU A 1 117 ? -1.195 6.437 3.716 1.00 89.56 117 GLU A C 1
ATOM 984 O O . GLU A 1 117 ? -2.107 6.709 4.502 1.00 89.56 117 GLU A O 1
ATOM 989 N N . ILE A 1 118 ? -0.410 5.371 3.852 1.00 89.56 118 ILE A N 1
ATOM 990 C CA . ILE A 1 118 ? -0.477 4.434 4.971 1.00 89.56 118 ILE A CA 1
ATOM 991 C C . ILE A 1 118 ? 0.431 4.964 6.074 1.00 89.56 118 ILE A C 1
ATOM 993 O O . ILE A 1 118 ? 1.646 4.796 6.019 1.00 89.56 118 ILE A O 1
ATOM 997 N N . ILE A 1 119 ? -0.146 5.633 7.067 1.00 87.69 119 ILE A N 1
ATOM 998 C CA . ILE A 1 119 ? 0.609 6.247 8.167 1.00 87.69 119 ILE A CA 1
ATOM 999 C C . ILE A 1 119 ? 1.086 5.168 9.140 1.00 87.69 119 ILE A C 1
ATOM 1001 O O . ILE A 1 119 ? 2.252 5.153 9.531 1.00 87.69 119 ILE A O 1
ATOM 1005 N N . LEU A 1 120 ? 0.193 4.243 9.493 1.00 87.50 120 LEU A N 1
ATOM 1006 C CA . LEU A 1 120 ? 0.482 3.115 10.368 1.00 87.50 120 LEU A CA 1
ATOM 1007 C C . LEU A 1 120 ? -0.120 1.845 9.780 1.00 87.50 120 LEU A C 1
ATOM 1009 O O . LEU A 1 120 ? -1.282 1.833 9.385 1.00 87.50 120 LEU A O 1
ATOM 1013 N N . ASN A 1 121 ? 0.652 0.764 9.800 1.00 88.75 121 ASN A N 1
ATOM 1014 C CA . ASN A 1 121 ? 0.133 -0.570 9.556 1.00 88.75 121 ASN A CA 1
ATOM 1015 C C . ASN A 1 121 ? 0.801 -1.561 10.504 1.00 88.75 121 ASN A C 1
ATOM 1017 O O . ASN A 1 121 ? 1.994 -1.836 10.404 1.00 88.75 121 ASN A O 1
ATOM 1021 N N . ARG A 1 122 ? 0.004 -2.088 11.423 1.00 88.62 122 ARG A N 1
ATOM 1022 C CA . ARG A 1 122 ? 0.347 -3.173 12.337 1.00 88.62 122 ARG A CA 1
ATOM 1023 C C . ARG A 1 122 ? -0.669 -4.295 12.236 1.00 88.62 122 ARG A C 1
ATOM 1025 O O . ARG A 1 122 ? -0.847 -5.021 13.201 1.00 88.62 122 ARG A O 1
ATOM 1032 N N . LEU A 1 123 ? -1.332 -4.450 11.092 1.00 88.94 123 LEU A N 1
ATOM 1033 C CA . LEU A 1 123 ? -2.240 -5.566 10.861 1.00 88.94 123 LEU A CA 1
ATOM 1034 C C . LEU A 1 123 ? -1.420 -6.850 10.718 1.00 88.94 123 LEU A C 1
ATOM 1036 O O . LEU A 1 123 ? -1.117 -7.290 9.619 1.00 88.94 123 LEU A O 1
ATOM 1040 N N . TYR A 1 124 ? -1.004 -7.437 11.833 1.00 88.38 124 TYR A N 1
ATOM 1041 C CA . TYR A 1 124 ? -0.396 -8.755 11.907 1.00 88.38 124 TYR A CA 1
ATOM 1042 C C . TYR A 1 124 ? -1.421 -9.843 11.618 1.00 88.38 124 TYR A C 1
ATOM 1044 O O . TYR A 1 124 ? -2.554 -9.789 12.097 1.00 88.38 124 TYR A O 1
ATOM 1052 N N . LYS A 1 125 ? -0.986 -10.899 10.925 1.00 83.56 125 LYS A N 1
ATOM 1053 C CA . LYS A 1 125 ? -1.824 -12.087 10.686 1.00 83.56 125 LYS A CA 1
ATOM 1054 C C . LYS A 1 125 ? -2.246 -12.801 11.977 1.00 83.56 125 LYS A C 1
ATOM 1056 O O . LYS A 1 125 ? -3.238 -13.517 11.975 1.00 83.56 125 LYS A O 1
ATOM 1061 N N . SER A 1 126 ? -1.483 -12.640 13.062 1.00 81.50 126 SER A N 1
ATOM 1062 C CA . SER A 1 126 ? -1.790 -13.212 14.377 1.00 81.50 126 SER A CA 1
ATOM 1063 C C . SER A 1 126 ? -2.286 -12.136 15.342 1.00 81.50 126 SER A C 1
ATOM 1065 O O . SER A 1 126 ? -1.598 -11.141 15.564 1.00 81.50 126 SER A O 1
ATOM 1067 N N . ILE A 1 127 ? -3.445 -12.382 15.958 1.00 75.00 127 ILE A N 1
ATOM 1068 C CA . ILE A 1 127 ? -4.108 -11.488 16.926 1.00 75.00 127 ILE A CA 1
ATOM 1069 C C . ILE A 1 127 ? -3.372 -11.425 18.275 1.00 75.00 127 ILE A C 1
ATOM 1071 O O . ILE A 1 127 ? -3.506 -10.458 19.017 1.00 75.00 127 ILE A O 1
ATOM 1075 N N . GLN A 1 128 ? -2.553 -12.430 18.600 1.00 77.44 128 GLN A N 1
ATOM 1076 C CA . GLN A 1 128 ? -1.927 -12.564 19.924 1.00 77.44 128 GLN A CA 1
ATOM 1077 C C . GLN A 1 128 ? -0.952 -11.430 20.281 1.00 77.44 128 GLN A C 1
ATOM 1079 O O . GLN A 1 128 ? -0.565 -11.304 21.440 1.00 77.44 128 GLN A O 1
ATOM 1084 N N . ASN A 1 129 ? -0.559 -10.617 19.300 1.00 74.69 129 ASN A N 1
ATOM 1085 C CA . ASN A 1 129 ? 0.391 -9.527 19.487 1.00 74.69 129 ASN A CA 1
ATOM 1086 C C . ASN A 1 129 ? -0.262 -8.209 19.922 1.00 74.69 129 ASN A C 1
ATOM 1088 O O . ASN A 1 129 ? 0.476 -7.272 20.214 1.00 74.69 129 ASN A O 1
ATOM 1092 N N . TYR A 1 130 ? -1.597 -8.123 19.956 1.00 88.00 130 TYR A N 1
ATOM 1093 C CA . TYR A 1 130 ? -2.279 -6.869 20.261 1.00 88.00 130 TYR A CA 1
ATOM 1094 C C . TYR A 1 130 ? -2.586 -6.687 21.742 1.00 88.00 130 TYR A C 1
ATOM 1096 O O . TYR A 1 130 ? -2.928 -7.631 22.466 1.00 88.00 130 TYR A O 1
ATOM 1104 N N . VAL A 1 131 ? -2.521 -5.434 22.182 1.00 88.88 131 VAL A N 1
ATOM 1105 C CA . VAL A 1 131 ? -3.011 -5.015 23.498 1.00 88.88 131 VAL A CA 1
ATOM 1106 C C . VAL A 1 131 ? -4.351 -4.289 23.391 1.00 88.88 131 VAL A C 1
ATOM 1108 O O . VAL A 1 131 ? -4.767 -3.851 22.326 1.00 88.88 131 VAL A O 1
ATOM 1111 N N . GLU A 1 132 ? -5.052 -4.203 24.519 1.00 91.69 132 GLU A N 1
ATOM 1112 C CA . GLU A 1 132 ? -6.359 -3.544 24.615 1.00 91.69 132 GLU A CA 1
ATOM 1113 C C . GLU A 1 132 ? -6.266 -2.066 24.199 1.00 91.69 132 GLU A C 1
ATOM 1115 O O . GLU A 1 132 ? -5.366 -1.365 24.667 1.00 91.69 132 GLU A O 1
ATOM 1120 N N . ASN A 1 133 ? -7.194 -1.600 23.357 1.00 89.31 133 ASN A N 1
ATOM 1121 C CA . ASN A 1 133 ? -7.204 -0.262 22.753 1.00 89.31 133 ASN A CA 1
ATOM 1122 C C . ASN A 1 133 ? -5.943 0.079 21.938 1.00 89.31 133 ASN A C 1
ATOM 1124 O O . ASN A 1 133 ? -5.556 1.247 21.827 1.00 89.31 133 ASN A O 1
ATOM 1128 N N . GLU A 1 134 ? -5.270 -0.923 21.369 1.00 91.81 134 GLU A N 1
ATOM 1129 C CA . GLU A 1 134 ? -4.116 -0.668 20.513 1.00 91.81 134 GLU A CA 1
ATOM 1130 C C . GLU A 1 134 ? -4.549 -0.078 19.173 1.00 91.81 134 GLU A C 1
ATOM 1132 O O . GLU A 1 134 ? -5.414 -0.606 18.480 1.00 91.81 134 GLU A O 1
ATOM 1137 N N . PHE A 1 135 ? -3.892 1.001 18.767 1.00 90.62 135 PHE A N 1
ATOM 1138 C CA . PHE A 1 135 ? -4.026 1.552 17.429 1.00 90.62 135 PHE A CA 1
ATOM 1139 C C . PHE A 1 135 ? -3.210 0.714 16.438 1.00 90.62 135 PHE A C 1
ATOM 1141 O O . PHE A 1 135 ? -1.980 0.656 16.529 1.00 90.62 135 PHE A O 1
ATOM 1148 N N . VAL A 1 136 ? -3.890 0.047 15.502 1.00 92.00 136 VAL A N 1
ATOM 1149 C CA . VAL A 1 136 ? -3.268 -0.980 14.647 1.00 92.00 136 VAL A CA 1
ATOM 1150 C C . VAL A 1 136 ? -3.194 -0.588 13.178 1.00 92.00 136 VAL A C 1
ATOM 1152 O O . VAL A 1 136 ? -2.365 -1.131 12.449 1.00 92.00 136 VAL A O 1
ATOM 1155 N N . PHE A 1 137 ? -4.001 0.366 12.718 1.00 92.88 137 PHE A N 1
ATOM 1156 C CA . PHE A 1 137 ? -3.939 0.822 11.333 1.00 92.88 137 PHE A CA 1
ATOM 1157 C C . PHE A 1 137 ? -4.413 2.264 11.169 1.00 92.88 137 PHE A C 1
ATOM 1159 O O . PHE A 1 137 ? -5.392 2.678 11.785 1.00 92.88 137 PHE A O 1
ATOM 1166 N N . LEU A 1 138 ? -3.745 3.004 10.283 1.00 91.75 138 LEU A N 1
ATOM 1167 C CA . LEU A 1 138 ? -4.148 4.339 9.862 1.00 91.75 138 LEU A CA 1
ATOM 1168 C C . LEU A 1 138 ? -3.792 4.580 8.407 1.00 91.75 138 LEU A C 1
ATOM 1170 O O . LEU A 1 138 ? -2.615 4.540 8.035 1.00 91.75 138 LEU A O 1
ATOM 1174 N N . ALA A 1 139 ? -4.791 4.953 7.619 1.00 91.44 139 ALA A N 1
ATOM 1175 C CA . ALA A 1 139 ? -4.575 5.446 6.273 1.00 91.44 139 ALA A CA 1
ATOM 1176 C C . ALA A 1 139 ? -5.453 6.651 5.963 1.00 91.44 139 ALA A C 1
ATOM 1178 O O . ALA A 1 139 ? -6.566 6.798 6.475 1.00 91.44 139 ALA A O 1
ATOM 1179 N N . ILE A 1 140 ? -4.946 7.502 5.076 1.00 89.81 140 ILE A N 1
ATOM 1180 C CA . ILE A 1 140 ? -5.657 8.685 4.603 1.00 89.81 140 ILE A CA 1
ATOM 1181 C C . ILE A 1 140 ? -5.479 8.900 3.109 1.00 89.81 140 ILE A C 1
ATOM 1183 O O . ILE A 1 140 ? -4.414 8.650 2.556 1.00 89.81 140 ILE A O 1
ATOM 1187 N N . ASN A 1 141 ? -6.504 9.443 2.462 1.00 87.81 141 ASN A N 1
ATOM 1188 C CA . ASN A 1 141 ? -6.433 9.897 1.078 1.00 87.81 141 ASN A CA 1
ATOM 1189 C C . ASN A 1 141 ? -7.230 11.183 0.919 1.00 87.81 141 ASN A C 1
ATOM 1191 O O . ASN A 1 141 ? -8.453 11.167 1.051 1.00 87.81 141 ASN A O 1
ATOM 1195 N N . ASN A 1 142 ? -6.555 12.281 0.570 1.00 83.56 142 ASN A N 1
ATOM 1196 C CA . ASN A 1 142 ? -7.134 13.615 0.386 1.00 83.56 142 ASN A CA 1
ATOM 1197 C C . ASN A 1 142 ? -7.933 14.116 1.604 1.00 83.56 142 ASN A C 1
ATOM 1199 O O . ASN A 1 142 ? -7.434 14.936 2.374 1.00 83.56 142 ASN A O 1
ATOM 1203 N N . LYS A 1 143 ? -9.179 13.651 1.741 1.00 86.12 143 LYS A N 1
ATOM 1204 C CA . LYS A 1 143 ? -10.085 13.921 2.860 1.00 86.12 143 LYS A CA 1
ATOM 1205 C C . LYS A 1 143 ? -10.582 12.658 3.564 1.00 86.12 143 LYS A C 1
ATOM 1207 O O . LYS A 1 143 ? -11.103 12.783 4.656 1.00 86.12 143 LYS A O 1
ATOM 1212 N N . ASN A 1 144 ? -10.461 11.472 2.985 1.00 90.31 144 ASN A N 1
ATOM 1213 C CA . ASN A 1 144 ? -10.961 10.255 3.615 1.00 90.31 144 ASN A CA 1
ATOM 1214 C C . ASN A 1 144 ? -9.931 9.714 4.601 1.00 90.31 144 ASN A C 1
ATOM 1216 O O . ASN A 1 144 ? -8.725 9.799 4.353 1.00 90.31 144 ASN A O 1
ATOM 1220 N N . ILE A 1 145 ? -10.424 9.146 5.694 1.00 91.75 145 ILE A N 1
ATOM 1221 C CA . ILE A 1 145 ? -9.626 8.474 6.715 1.00 91.75 145 ILE A CA 1
ATOM 1222 C C . ILE A 1 145 ? -10.209 7.097 7.004 1.00 91.75 145 ILE A C 1
ATOM 1224 O O . ILE A 1 145 ? -11.425 6.896 6.916 1.00 91.75 145 ILE A O 1
ATOM 1228 N N . ILE A 1 146 ? -9.323 6.173 7.354 1.00 93.38 146 ILE A N 1
ATOM 1229 C CA . ILE A 1 146 ? -9.646 4.958 8.086 1.00 93.38 146 ILE A CA 1
ATOM 1230 C C . ILE A 1 146 ? -8.641 4.770 9.222 1.00 93.38 146 ILE A C 1
ATOM 1232 O O . ILE A 1 146 ? -7.430 4.800 9.007 1.00 93.38 146 ILE A O 1
ATOM 1236 N N . GLU A 1 147 ? -9.166 4.585 10.423 1.00 93.75 147 GLU A N 1
ATOM 1237 C CA . GLU A 1 147 ? -8.455 4.178 11.629 1.00 93.75 147 GLU A CA 1
ATOM 1238 C C . GLU A 1 147 ? -8.964 2.797 12.035 1.00 93.75 147 GLU A C 1
ATOM 1240 O O . GLU A 1 147 ? -10.159 2.525 11.930 1.00 93.75 147 GLU A O 1
ATOM 1245 N N . VAL A 1 148 ? -8.072 1.942 12.525 1.00 95.06 148 VAL A N 1
ATOM 1246 C CA . VAL A 1 148 ? -8.456 0.686 13.167 1.00 95.06 148 VAL A CA 1
ATOM 1247 C C . VAL A 1 148 ? -7.811 0.600 14.540 1.00 95.06 148 VAL A C 1
ATOM 1249 O O . VAL A 1 148 ? -6.594 0.758 14.680 1.00 95.06 148 VAL A O 1
ATOM 1252 N N . ILE A 1 149 ? -8.644 0.310 15.534 1.00 94.38 149 ILE A N 1
ATOM 1253 C CA . ILE A 1 149 ? -8.257 0.042 16.918 1.00 94.38 149 ILE A CA 1
ATOM 1254 C C . ILE A 1 149 ? -8.598 -1.417 17.232 1.00 94.38 149 ILE A C 1
ATOM 1256 O O . ILE A 1 149 ? -9.627 -1.924 16.788 1.00 94.38 149 ILE A O 1
ATOM 1260 N N . PHE A 1 150 ? -7.730 -2.100 17.971 1.00 94.25 150 PHE A N 1
ATOM 1261 C CA . PHE A 1 150 ? -8.000 -3.432 18.496 1.00 94.25 150 PHE A CA 1
ATOM 1262 C C . PHE A 1 150 ? -8.628 -3.352 19.892 1.00 94.25 150 PHE A C 1
ATOM 1264 O O . PHE A 1 150 ? -8.135 -2.644 20.770 1.00 94.25 150 PHE A O 1
ATOM 1271 N N . ASP A 1 151 ? -9.690 -4.121 20.087 1.00 91.88 151 ASP A N 1
ATOM 1272 C CA . ASP A 1 151 ? -10.459 -4.270 21.320 1.00 91.88 151 ASP A CA 1
ATOM 1273 C C . ASP A 1 151 ? -10.584 -5.771 21.614 1.00 91.88 151 ASP A C 1
ATOM 1275 O O . ASP A 1 151 ? -10.922 -6.559 20.729 1.00 91.88 151 ASP A O 1
ATOM 1279 N N . LYS A 1 152 ? -10.283 -6.215 22.837 1.00 88.69 152 LYS A N 1
ATOM 1280 C CA . LYS A 1 152 ? -10.260 -7.654 23.145 1.00 88.69 152 LYS A CA 1
ATOM 1281 C C . LYS A 1 152 ? -11.638 -8.308 23.156 1.00 88.69 152 LYS A C 1
ATOM 1283 O O . LYS A 1 152 ? -11.706 -9.526 22.992 1.00 88.69 152 LYS A O 1
ATOM 1288 N N . GLU A 1 153 ? -12.704 -7.553 23.396 1.00 87.38 153 GLU A N 1
ATOM 1289 C CA . GLU A 1 153 ? -14.070 -8.080 23.438 1.00 87.38 153 GLU A CA 1
ATOM 1290 C C . GLU A 1 153 ? -14.683 -8.145 22.036 1.00 87.38 153 GLU A C 1
ATOM 1292 O O . GLU A 1 153 ? -15.418 -9.082 21.720 1.00 87.38 153 GLU A O 1
ATOM 1297 N N . ILE A 1 154 ? -14.362 -7.165 21.190 1.00 87.31 154 ILE A N 1
ATOM 1298 C CA . ILE A 1 154 ? -15.002 -6.964 19.884 1.00 87.31 154 ILE A CA 1
ATOM 1299 C C . ILE A 1 154 ? -14.118 -7.449 18.721 1.00 87.31 154 ILE A C 1
ATOM 1301 O O . ILE A 1 154 ? -14.637 -7.829 17.670 1.00 87.31 154 ILE A O 1
ATOM 1305 N N . GLY A 1 155 ? -12.796 -7.465 18.896 1.00 92.31 155 GLY A N 1
ATOM 1306 C CA . GLY A 1 155 ? -11.807 -7.706 17.848 1.00 92.31 155 GLY A CA 1
ATOM 1307 C C . GLY A 1 155 ? -11.266 -6.390 17.296 1.00 92.31 155 GLY A C 1
ATOM 1308 O O . GLY A 1 155 ? -10.380 -5.775 17.881 1.00 92.31 155 GLY A O 1
ATOM 1309 N N . TYR A 1 156 ? -11.781 -5.943 16.155 1.00 94.75 156 TYR A N 1
ATOM 1310 C CA . TYR A 1 156 ? -11.334 -4.728 15.479 1.00 94.75 156 TYR A CA 1
ATOM 1311 C C . TYR A 1 156 ? -12.466 -3.719 15.341 1.00 94.75 156 TYR A C 1
ATOM 1313 O O . TYR A 1 156 ? -13.534 -4.026 14.812 1.00 94.75 156 TYR A O 1
ATOM 1321 N N . LEU A 1 157 ? -12.191 -2.488 15.751 1.00 95.69 157 LEU A N 1
ATOM 1322 C CA . LEU A 1 157 ? -13.048 -1.332 15.553 1.00 95.69 157 LEU A CA 1
ATOM 1323 C C . LEU A 1 157 ? -12.469 -0.479 14.422 1.00 95.69 157 LEU A C 1
ATOM 1325 O O . LEU A 1 157 ? -11.446 0.182 14.606 1.00 95.69 157 LEU A O 1
ATOM 1329 N N . ALA A 1 158 ? -13.114 -0.490 13.255 1.00 96.00 158 ALA A N 1
ATOM 1330 C CA . ALA A 1 158 ? -12.739 0.359 12.131 1.00 96.00 158 ALA A CA 1
ATOM 1331 C C . ALA A 1 158 ? -13.572 1.646 12.128 1.00 96.00 158 ALA A C 1
ATOM 1333 O O . ALA A 1 158 ? -14.792 1.620 11.944 1.00 96.00 158 ALA A O 1
ATOM 1334 N N . ASN A 1 159 ? -12.895 2.778 12.286 1.00 93.81 159 ASN A N 1
ATOM 1335 C CA . ASN A 1 159 ? -13.463 4.115 12.223 1.00 93.81 159 ASN A CA 1
ATOM 1336 C C . ASN A 1 159 ? -13.146 4.741 10.863 1.00 93.81 159 ASN A C 1
ATOM 1338 O O . ASN A 1 159 ? -11.985 4.909 10.495 1.00 93.81 159 ASN A O 1
ATOM 1342 N N . THR A 1 160 ? -14.176 5.126 10.115 1.00 94.62 160 THR A N 1
ATOM 1343 C CA . THR A 1 160 ? -14.039 5.835 8.834 1.00 94.62 160 THR A CA 1
ATOM 1344 C C . THR A 1 160 ? -14.693 7.203 8.901 1.00 94.62 160 THR A C 1
ATOM 1346 O O . THR A 1 160 ? -15.594 7.432 9.706 1.00 94.62 160 THR A O 1
ATOM 1349 N N . GLY A 1 161 ? -14.242 8.133 8.063 1.00 91.69 161 GLY A N 1
ATOM 1350 C CA . GLY A 1 161 ? -14.835 9.463 7.998 1.00 91.69 161 GLY A CA 1
ATOM 1351 C C . GLY A 1 161 ? -14.161 10.379 6.986 1.00 91.69 161 GLY A C 1
ATOM 1352 O O . GLY A 1 161 ? -13.292 9.964 6.212 1.00 91.69 161 GLY A O 1
ATOM 1353 N N . LYS A 1 162 ? -14.570 11.651 7.008 1.00 90.50 162 LYS A N 1
ATOM 1354 C CA . LYS A 1 162 ? -14.065 12.708 6.124 1.00 90.50 162 LYS A CA 1
ATOM 1355 C C . LYS A 1 162 ? -13.477 13.857 6.929 1.00 90.50 162 LYS A C 1
ATOM 1357 O O . LYS A 1 162 ? -14.163 14.477 7.726 1.00 90.50 162 LYS A O 1
ATOM 1362 N N . LEU A 1 163 ? -12.222 14.193 6.680 1.00 84.94 163 LEU A N 1
ATOM 1363 C CA . LEU A 1 163 ? -11.573 15.386 7.203 1.00 84.94 163 LEU A CA 1
ATOM 1364 C C . LEU A 1 163 ? -12.246 16.645 6.637 1.00 84.94 163 LEU A C 1
ATOM 1366 O O . LEU A 1 163 ? -12.382 16.799 5.416 1.00 84.94 163 LEU A O 1
ATOM 1370 N N . LYS A 1 164 ? -12.610 17.578 7.524 1.00 81.88 164 LYS A N 1
ATOM 1371 C CA . LYS A 1 164 ? -13.167 18.902 7.189 1.00 81.88 164 LYS A CA 1
ATOM 1372 C C . LYS A 1 164 ? -12.269 19.625 6.190 1.00 81.88 164 LYS A C 1
ATOM 1374 O O . LYS A 1 164 ? -12.685 20.011 5.088 1.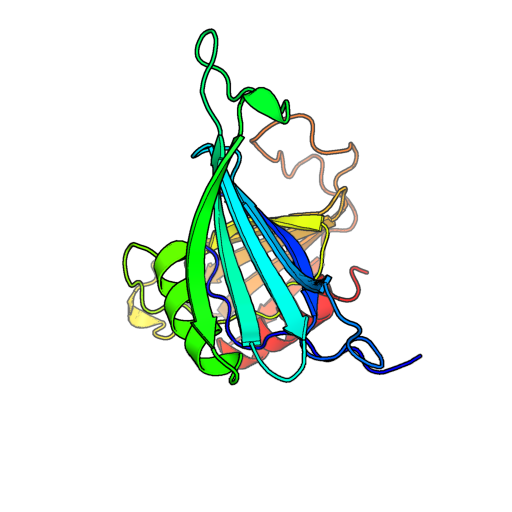00 81.88 164 LYS A O 1
ATOM 1379 N N . ASN A 1 165 ? -10.993 19.716 6.549 1.00 73.12 165 ASN A N 1
ATOM 1380 C CA . ASN A 1 165 ? -9.946 20.349 5.762 1.00 73.12 165 ASN A CA 1
ATOM 1381 C C . ASN A 1 165 ? -9.039 19.298 5.114 1.00 73.12 165 ASN A C 1
ATOM 1383 O O . ASN A 1 165 ? -8.859 18.203 5.639 1.00 73.12 165 ASN A O 1
ATOM 1387 N N . LYS A 1 166 ? -8.454 19.628 3.953 1.00 63.91 166 LYS A N 1
ATOM 1388 C CA . LYS A 1 166 ? -7.389 18.793 3.371 1.00 63.91 166 LYS A CA 1
ATOM 1389 C C . LYS A 1 166 ? -6.232 18.700 4.373 1.00 63.91 166 LYS A C 1
ATOM 1391 O O . LYS A 1 166 ? -5.934 19.702 5.022 1.00 63.91 166 LYS A O 1
ATOM 1396 N N . LYS A 1 167 ? -5.583 17.530 4.456 1.00 58.06 167 LYS A N 1
ATOM 1397 C CA . LYS A 1 167 ? -4.403 17.277 5.303 1.00 58.06 167 LYS A CA 1
ATOM 1398 C C . LYS A 1 167 ? -3.414 18.452 5.202 1.00 58.06 167 LYS A C 1
ATOM 1400 O O . LYS A 1 167 ? -2.805 18.642 4.152 1.00 58.06 167 LYS A O 1
ATOM 1405 N N . GLN A 1 168 ? -3.289 19.253 6.263 1.00 48.81 168 GLN A N 1
ATOM 1406 C CA . GLN A 1 168 ? -2.264 20.304 6.365 1.00 48.81 168 GLN A CA 1
ATOM 1407 C C . GLN A 1 168 ? -1.077 19.871 7.236 1.00 48.81 168 GLN A C 1
ATOM 1409 O O . GLN A 1 168 ? -0.012 20.472 7.138 1.00 48.81 168 GLN A O 1
ATOM 1414 N N . THR A 1 169 ? -1.238 18.827 8.053 1.00 50.16 169 THR A N 1
ATOM 1415 C CA . THR A 1 169 ? -0.253 18.391 9.052 1.00 50.16 169 THR A CA 1
ATOM 1416 C C . THR A 1 169 ? -0.121 16.869 9.096 1.00 50.16 169 THR A C 1
ATOM 1418 O O . THR A 1 169 ? -1.043 16.146 8.717 1.00 50.16 169 THR A O 1
ATOM 1421 N N . ASP A 1 170 ? 1.018 16.383 9.598 1.00 51.59 170 ASP A N 1
ATOM 1422 C CA . ASP A 1 170 ? 1.298 14.951 9.809 1.00 51.59 170 ASP A CA 1
ATOM 1423 C C . ASP A 1 170 ? 0.467 14.328 10.944 1.00 51.59 170 ASP A C 1
ATOM 1425 O O . ASP A 1 170 ? 0.444 13.112 11.111 1.00 51.59 170 ASP A O 1
ATOM 1429 N N . PHE A 1 171 ? -0.260 15.158 11.696 1.00 52.56 171 PHE A N 1
ATOM 1430 C CA . PHE A 1 171 ? -1.166 14.744 12.760 1.00 52.56 171 PHE A CA 1
ATOM 1431 C C . PHE A 1 171 ? -2.609 15.007 12.344 1.00 52.56 171 PHE A C 1
ATOM 1433 O O . PHE A 1 171 ? -2.944 16.112 11.909 1.00 52.56 171 PHE A O 1
ATOM 1440 N N . ILE A 1 172 ? -3.453 13.988 12.486 1.00 59.62 172 ILE A N 1
ATOM 1441 C CA . ILE A 1 172 ? -4.890 14.088 12.258 1.00 59.62 172 ILE A CA 1
ATOM 1442 C C . ILE A 1 172 ? -5.558 14.423 13.588 1.00 59.62 172 ILE A C 1
ATOM 1444 O O . ILE A 1 172 ? -5.426 13.677 14.555 1.00 59.62 172 ILE A O 1
ATOM 1448 N N . ASN A 1 173 ? -6.297 15.529 13.633 1.00 63.12 173 ASN A N 1
ATOM 1449 C CA . ASN A 1 173 ? -7.183 15.825 14.749 1.00 63.12 173 ASN A CA 1
ATOM 1450 C C . ASN A 1 173 ? -8.569 15.230 14.461 1.00 63.12 173 ASN A C 1
ATOM 1452 O O . ASN A 1 173 ? -9.255 15.670 13.540 1.00 63.12 173 ASN A O 1
ATOM 1456 N N . PHE A 1 174 ? -9.000 14.238 15.244 1.00 64.38 174 PHE A N 1
ATOM 1457 C CA . PHE A 1 174 ? -10.299 13.579 15.048 1.00 64.38 174 PHE A CA 1
ATOM 1458 C C . PHE A 1 174 ? -11.507 14.502 15.260 1.00 64.38 174 PHE A C 1
ATOM 1460 O O . PHE A 1 174 ? -12.580 14.229 14.730 1.00 64.38 174 PHE A O 1
ATOM 1467 N N . GLN A 1 175 ? -11.344 15.638 15.949 1.00 66.62 175 GLN A N 1
ATOM 1468 C CA . GLN A 1 175 ? -12.389 16.673 16.027 1.00 66.62 175 GLN A CA 1
ATOM 1469 C C . GLN A 1 175 ? -12.696 17.315 14.658 1.00 66.62 175 GLN A C 1
ATOM 1471 O O . GLN A 1 175 ? -13.754 17.928 14.457 1.00 66.62 175 GLN A O 1
ATOM 1476 N N . ASP A 1 176 ? -11.789 17.137 13.698 1.00 75.69 176 ASP A N 1
ATOM 1477 C CA . ASP A 1 176 ? -11.932 17.588 12.321 1.00 75.69 176 ASP A CA 1
ATOM 1478 C C . ASP A 1 176 ? -12.454 16.492 11.386 1.00 75.69 176 ASP A C 1
ATOM 1480 O O . ASP A 1 176 ? -12.459 16.691 10.173 1.00 75.69 176 ASP A O 1
ATOM 1484 N N . VAL A 1 177 ? -12.914 15.355 11.919 1.00 81.81 177 VAL A N 1
ATOM 1485 C CA . VAL A 1 177 ? -13.539 14.280 11.141 1.00 81.81 177 VAL A CA 1
ATOM 1486 C C . VAL A 1 177 ? -15.062 14.416 11.194 1.00 81.81 177 VAL A C 1
ATOM 1488 O O . VAL A 1 177 ? -15.677 14.466 12.255 1.00 81.81 177 VAL A O 1
ATOM 1491 N N . GLU A 1 178 ? -15.681 14.479 10.023 1.00 86.75 178 GLU A N 1
ATOM 1492 C CA . GLU A 1 178 ? -17.124 14.462 9.808 1.00 86.75 178 GLU A CA 1
ATOM 1493 C C . GLU A 1 178 ? -17.576 13.095 9.296 1.00 86.75 178 GLU A C 1
ATOM 1495 O O . GLU A 1 178 ? -16.799 12.345 8.698 1.00 86.75 178 GLU A O 1
ATOM 1500 N N . ASN A 1 179 ? -18.865 12.799 9.483 1.00 86.81 179 ASN A N 1
ATOM 1501 C CA . ASN A 1 179 ? -19.497 11.552 9.044 1.00 86.81 179 ASN A CA 1
ATOM 1502 C C . ASN A 1 179 ? -18.781 10.304 9.576 1.00 86.81 179 ASN A C 1
ATOM 1504 O O . ASN A 1 179 ? -18.598 9.337 8.837 1.00 86.81 179 ASN A O 1
ATOM 1508 N N . LEU A 1 180 ? -18.363 10.351 10.845 1.00 89.69 180 LEU A N 1
ATOM 1509 C CA . LEU A 1 180 ? -17.719 9.221 11.499 1.00 89.69 180 LEU A CA 1
ATOM 1510 C C . LEU A 1 180 ? -18.657 8.006 11.464 1.00 89.69 180 LEU A C 1
ATOM 1512 O O . LEU A 1 180 ? -19.789 8.077 11.948 1.00 89.69 180 LEU A O 1
ATOM 1516 N N . LYS A 1 181 ? -18.179 6.900 10.899 1.00 92.56 181 LYS A N 1
ATOM 1517 C CA . LYS A 1 181 ? -18.834 5.593 10.954 1.00 92.56 181 LYS A CA 1
ATOM 1518 C C . LYS A 1 181 ? -17.895 4.608 11.629 1.00 92.56 181 LYS A C 1
ATOM 1520 O O . LYS A 1 181 ? -16.731 4.517 11.242 1.00 92.56 181 LYS A O 1
ATOM 1525 N N . SER A 1 182 ? -18.430 3.849 12.575 1.00 93.94 182 SER A N 1
ATOM 1526 C CA . SER A 1 182 ? -17.705 2.799 13.283 1.00 93.94 182 SER A CA 1
ATOM 1527 C C . SER A 1 182 ? -18.296 1.440 12.932 1.00 93.94 182 SER A C 1
ATOM 1529 O O . SER A 1 182 ? -19.516 1.262 12.961 1.00 93.94 182 SER A O 1
ATOM 1531 N N . LEU A 1 183 ? -17.429 0.502 12.568 1.00 95.81 183 LEU A N 1
ATOM 1532 C CA . LEU A 1 183 ? -17.773 -0.861 12.176 1.00 95.81 183 LEU A CA 1
ATOM 1533 C C . LEU A 1 183 ? -16.918 -1.841 12.977 1.00 95.81 183 LEU A C 1
ATOM 1535 O O . LEU A 1 183 ? -15.719 -1.623 13.150 1.00 95.81 183 LEU A O 1
ATOM 1539 N N . ASN A 1 184 ? -17.544 -2.920 13.437 1.00 96.62 184 ASN A N 1
ATOM 1540 C CA . ASN A 1 184 ? -16.906 -3.932 14.270 1.00 96.62 184 ASN A CA 1
ATOM 1541 C C . ASN A 1 184 ? -16.621 -5.183 13.442 1.00 96.62 184 ASN A C 1
ATOM 1543 O O . ASN A 1 184 ? -17.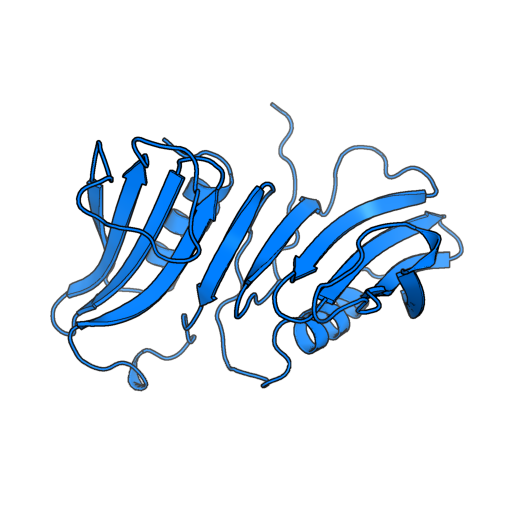498 -5.645 12.709 1.00 96.62 184 ASN A O 1
ATOM 1547 N N . PHE A 1 185 ? -15.436 -5.759 13.614 1.00 94.81 185 PHE A N 1
ATOM 1548 C CA . PHE A 1 185 ? -15.015 -6.981 12.938 1.00 94.81 185 PHE A CA 1
ATOM 1549 C C . PHE A 1 185 ? -14.395 -7.944 13.945 1.00 94.81 185 PHE A C 1
ATOM 1551 O O . PHE A 1 185 ? -13.439 -7.598 14.632 1.00 94.81 185 PHE A O 1
ATOM 1558 N N . SER A 1 186 ? -14.910 -9.169 14.001 1.00 91.19 186 SER A N 1
ATOM 1559 C CA . SER A 1 186 ? -14.395 -10.222 14.885 1.00 91.19 186 SER A CA 1
ATOM 1560 C C . SER A 1 186 ? -13.098 -10.861 14.388 1.00 91.19 186 SER A C 1
ATOM 1562 O O . SER A 1 186 ? -12.395 -11.517 15.155 1.00 91.19 186 SER A O 1
ATOM 1564 N N . ASP A 1 187 ? -12.788 -10.708 13.102 1.00 90.12 187 ASP A N 1
ATOM 1565 C CA . ASP A 1 187 ? -11.686 -11.384 12.428 1.00 90.12 187 ASP A CA 1
ATOM 1566 C C . ASP A 1 187 ? -10.994 -10.474 11.406 1.00 90.12 187 ASP A C 1
ATOM 1568 O O . ASP A 1 187 ? -11.566 -9.520 10.873 1.00 90.12 187 ASP A O 1
ATOM 1572 N N . MET A 1 188 ? -9.720 -10.786 11.158 1.00 90.06 188 MET A N 1
ATOM 1573 C CA . MET A 1 188 ? -8.847 -10.007 10.282 1.00 90.06 188 MET A CA 1
ATOM 1574 C C . MET A 1 188 ? -9.278 -10.077 8.813 1.00 90.06 188 MET A C 1
ATOM 1576 O O . MET A 1 188 ? -9.109 -9.102 8.090 1.00 90.06 188 MET A O 1
ATOM 1580 N N . GLU A 1 189 ? -9.823 -11.208 8.362 1.00 91.19 189 GLU A N 1
ATOM 1581 C CA . GLU A 1 189 ? -10.235 -11.400 6.966 1.00 91.19 189 GLU A CA 1
ATOM 1582 C C . GLU A 1 189 ? -11.375 -10.443 6.600 1.00 91.19 189 GLU A C 1
ATOM 1584 O O . GLU A 1 189 ? -11.250 -9.665 5.656 1.00 91.19 189 GLU A O 1
ATOM 1589 N N . SER A 1 190 ? -12.421 -10.393 7.427 1.00 93.38 190 SER A N 1
ATOM 1590 C CA . SER A 1 190 ? -13.554 -9.485 7.234 1.00 93.38 190 SER A CA 1
ATOM 1591 C C . SER A 1 190 ? -13.145 -8.009 7.310 1.00 93.38 190 SER A C 1
ATOM 1593 O O . SER A 1 190 ? -13.647 -7.184 6.543 1.00 93.38 190 SER A O 1
ATOM 1595 N N . LEU A 1 191 ? -12.218 -7.664 8.214 1.00 93.94 191 LEU A N 1
ATOM 1596 C CA . LEU A 1 191 ? -11.656 -6.314 8.296 1.00 93.94 191 LEU A CA 1
ATOM 1597 C C . LEU A 1 191 ? -10.920 -5.943 6.999 1.00 93.94 191 LEU A C 1
ATOM 1599 O O . LEU A 1 191 ? -11.130 -4.860 6.458 1.00 93.94 191 LEU A O 1
ATOM 1603 N N . VAL A 1 192 ? -10.062 -6.832 6.499 1.00 91.94 192 VAL A N 1
ATOM 1604 C CA . VAL A 1 192 ? -9.271 -6.610 5.281 1.00 91.94 192 VAL A CA 1
ATOM 1605 C C . VAL A 1 192 ? -10.175 -6.433 4.073 1.00 91.94 192 VAL A C 1
ATOM 1607 O O . VAL A 1 192 ? -10.000 -5.467 3.332 1.00 91.94 192 VAL A O 1
ATOM 1610 N N . ASP A 1 193 ? -11.181 -7.290 3.913 1.00 91.62 193 ASP A N 1
ATOM 1611 C CA . ASP A 1 193 ? -12.156 -7.176 2.829 1.00 91.62 193 ASP A CA 1
ATOM 1612 C C . ASP A 1 193 ? -12.880 -5.826 2.862 1.00 91.62 193 ASP A C 1
ATOM 1614 O O . ASP A 1 193 ? -13.045 -5.167 1.829 1.00 91.62 193 ASP A O 1
ATOM 1618 N N . PHE A 1 194 ? -13.284 -5.367 4.048 1.00 94.25 194 PHE A N 1
ATOM 1619 C CA . PHE A 1 194 ? -13.856 -4.034 4.212 1.00 94.25 194 PHE A CA 1
ATOM 1620 C C . PHE A 1 194 ? -12.869 -2.934 3.791 1.00 94.25 194 PHE A C 1
ATOM 1622 O O . PHE A 1 194 ? -13.222 -2.055 3.000 1.00 94.25 194 PHE A O 1
ATOM 1629 N N . MET A 1 195 ? -11.632 -2.992 4.286 1.00 92.81 195 MET A N 1
ATOM 1630 C CA . MET A 1 195 ? -10.601 -1.992 4.014 1.00 92.81 195 MET A CA 1
ATOM 1631 C C . MET A 1 195 ? -10.241 -1.905 2.528 1.00 92.81 195 MET A C 1
ATOM 1633 O O . MET A 1 195 ? -10.184 -0.805 1.981 1.00 92.81 195 MET A O 1
ATOM 1637 N N . GLU A 1 196 ? -10.035 -3.038 1.852 1.00 90.12 196 GLU A N 1
ATOM 1638 C CA . GLU A 1 196 ? -9.730 -3.072 0.417 1.00 90.12 196 GLU A CA 1
ATOM 1639 C C . GLU A 1 196 ? -10.854 -2.432 -0.408 1.00 90.12 196 GLU A C 1
ATOM 1641 O O . GLU A 1 196 ? -10.598 -1.620 -1.302 1.00 90.12 196 GLU A O 1
ATOM 1646 N N . ASN A 1 197 ? -12.112 -2.732 -0.073 1.00 89.69 197 ASN A N 1
ATOM 1647 C CA . ASN A 1 197 ? -13.261 -2.111 -0.727 1.00 89.69 197 ASN A CA 1
ATOM 1648 C C . ASN A 1 197 ? -13.311 -0.598 -0.475 1.00 89.69 197 ASN A C 1
ATOM 1650 O O . ASN A 1 197 ? -13.528 0.174 -1.415 1.00 89.69 197 ASN A O 1
ATOM 1654 N N . TYR A 1 198 ? -13.051 -0.170 0.762 1.00 91.00 198 TYR A N 1
ATOM 1655 C CA . TYR A 1 198 ? -13.013 1.243 1.132 1.00 91.00 198 TYR A CA 1
ATOM 1656 C C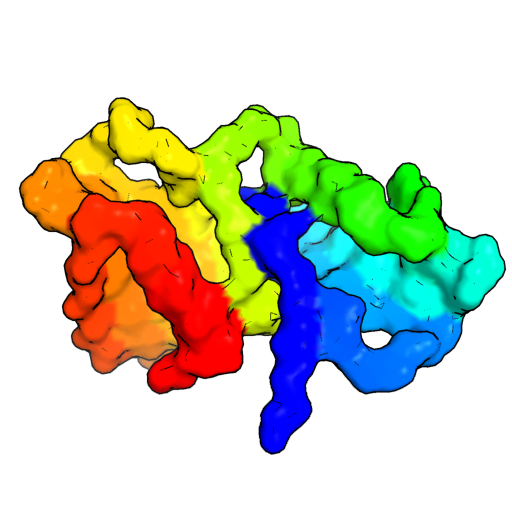 . TYR A 1 198 ? -11.893 2.009 0.410 1.00 91.00 198 TYR A C 1
ATOM 1658 O O . TYR A 1 198 ? -12.093 3.150 -0.012 1.00 91.00 198 TYR A O 1
ATOM 1666 N N . PHE A 1 199 ? -10.730 1.387 0.184 1.00 88.81 199 PHE A N 1
ATOM 1667 C CA . PHE A 1 199 ? -9.638 2.015 -0.565 1.00 88.81 199 PHE A CA 1
ATOM 1668 C C . PHE A 1 199 ? -9.970 2.237 -2.039 1.00 88.81 199 PHE A C 1
ATOM 1670 O O . PHE A 1 199 ? -9.558 3.250 -2.609 1.00 88.81 199 PHE A O 1
ATOM 1677 N N . ILE A 1 200 ? -10.724 1.322 -2.651 1.00 83.06 200 ILE A N 1
ATOM 1678 C CA . ILE A 1 200 ? -11.134 1.425 -4.056 1.00 83.06 200 ILE A CA 1
ATOM 1679 C C . ILE A 1 200 ? -12.277 2.436 -4.221 1.00 83.06 200 ILE A C 1
ATOM 1681 O O . ILE A 1 200 ? -12.305 3.186 -5.201 1.00 83.06 200 ILE A O 1
ATOM 1685 N N . LYS A 1 201 ? -13.230 2.452 -3.282 1.00 77.88 201 LYS A N 1
ATOM 1686 C CA . LYS A 1 201 ? -14.402 3.335 -3.292 1.00 77.88 201 LYS A CA 1
ATOM 1687 C C . LYS A 1 201 ? -14.660 3.879 -1.888 1.00 77.88 201 LYS A C 1
ATOM 1689 O O . LYS A 1 201 ? -15.435 3.281 -1.146 1.00 77.88 201 LYS A O 1
ATOM 1694 N N . PRO A 1 202 ? -14.049 5.011 -1.524 1.00 65.12 202 PRO A N 1
ATOM 1695 C CA . PRO A 1 202 ? -14.405 5.660 -0.277 1.00 65.12 202 PRO A CA 1
ATOM 1696 C C . PRO A 1 202 ? -15.835 6.214 -0.381 1.00 65.12 202 PRO A C 1
ATOM 1698 O O . PRO A 1 202 ? -16.149 6.916 -1.347 1.00 65.12 202 PRO A O 1
ATOM 1701 N N . ASP A 1 203 ? -16.679 5.876 0.599 1.00 58.78 203 ASP A N 1
ATOM 1702 C CA . ASP A 1 203 ? -18.026 6.445 0.800 1.00 58.78 203 ASP A CA 1
ATOM 1703 C C . ASP A 1 203 ? -18.014 7.986 0.849 1.00 58.78 203 ASP A C 1
ATOM 1705 O O . ASP A 1 203 ? -17.029 8.586 1.332 1.00 58.78 203 ASP A O 1
#

Foldseek 3Di:
DDDFAFDQFADAFAWKAWAFTTPDDDPQDAFAWRTWIAHQVQQKIWTWTQHDQVFGIWIKIWHFADDPNGTDPDPVRIDIDTPDTDNDVVVVSVVNNCVRPVVPAQARGAGAGRQKTWRHAQRHQDPPPDDAQDWHTWIDGQFKIWTWTQHPVQGIKIWIFGFQHGDPDPDDDCVRTPPIDIDTDNHSVVVRVVVNVCNVPPD

Secondary structure (DSSP, 8-state):
----B--S-----SSEEEEEE-SB-SS--TTEEEEEEEETTTTEEEEEEEEETTTEEEEEEEEEPEETTEE--SGGGEEEEEEEEESSHHHHHHHHHHHHSTT---BPP----SS-EEEEE--BS-GGGPPTTEEEEEEEETTEEEEEEEETTTEEEEEEEEESS---SSS--GGGEEEEEEEEESSHHHHHHHHHHHHHS--

Radius of gyration: 17.77 Å; chains: 1; bounding box: 39×35×49 Å

Sequence (203 aa):
MDKREYLISLQFEQGWKIDMNSYNSFPIFDNTIVFSANNKIIGKELYIEFENEEIGYILYEILIRRDNFKFNFNEDSRIYNTVSSDLNLDNLLKTLNKKINYNDLNLVGLKVYGGWEIILNRLYKSIQNYVENEFVFLAINNKNIIEVIFDKEIGYLANTGKLKNKKQTDFINFQDVENLKSLNFSDMESLVDFMENYFIKPD